Protein AF-A0A957QDC4-F1 (afdb_monomer_lite)

Structure (mmCIF, N/CA/C/O backbone):
data_AF-A0A957QDC4-F1
#
_entry.id   AF-A0A957QDC4-F1
#
loop_
_atom_site.group_PDB
_atom_site.id
_atom_site.type_symbol
_atom_site.label_atom_id
_atom_site.label_alt_id
_atom_site.label_comp_id
_atom_site.label_asym_id
_atom_site.label_entity_id
_atom_site.label_seq_id
_atom_site.pdbx_PDB_ins_code
_atom_site.Cartn_x
_atom_site.Cartn_y
_atom_site.Cartn_z
_atom_site.occupancy
_atom_site.B_iso_or_equiv
_atom_site.auth_seq_id
_atom_site.auth_comp_id
_atom_site.auth_asym_id
_atom_site.auth_atom_id
_atom_site.pdbx_PDB_model_num
ATOM 1 N N . MET A 1 1 ? -8.525 30.576 9.183 1.00 53.44 1 MET A N 1
ATOM 2 C CA . MET A 1 1 ? -8.292 29.257 9.812 1.00 53.44 1 MET A CA 1
ATOM 3 C C . MET A 1 1 ? -6.829 28.924 9.573 1.00 53.44 1 MET A C 1
ATOM 5 O O . MET A 1 1 ? -6.440 28.998 8.416 1.00 53.44 1 MET A O 1
ATOM 9 N N . SER A 1 2 ? -6.011 28.697 10.608 1.00 70.81 2 SER A N 1
ATOM 10 C CA . SER A 1 2 ? -4.573 28.442 10.405 1.00 70.81 2 SER A CA 1
ATOM 11 C C . SER A 1 2 ? -4.355 27.139 9.633 1.00 70.81 2 SER A C 1
ATOM 13 O O . SER A 1 2 ? -5.145 26.203 9.756 1.00 70.81 2 SER A O 1
ATOM 15 N N . GLU A 1 3 ? -3.296 27.086 8.833 1.00 60.34 3 GLU A N 1
ATOM 16 C CA . GLU A 1 3 ? -2.892 25.921 8.040 1.00 60.34 3 GLU A CA 1
ATOM 17 C C . GLU A 1 3 ? -2.787 24.659 8.911 1.00 60.34 3 GLU A C 1
ATOM 19 O O . GLU A 1 3 ? -3.440 23.657 8.639 1.00 60.34 3 GLU A O 1
ATOM 24 N N . SER A 1 4 ? -2.141 24.757 10.076 1.00 60.22 4 SER A N 1
ATOM 25 C CA . SER A 1 4 ? -2.039 23.670 11.063 1.00 60.22 4 SER A CA 1
ATOM 26 C C . SER A 1 4 ? -3.394 23.093 11.492 1.00 60.22 4 SER A C 1
ATOM 28 O O . SER A 1 4 ? -3.513 21.894 11.733 1.00 60.22 4 SER A O 1
ATOM 30 N N . LEU A 1 5 ? -4.440 23.922 11.562 1.00 63.59 5 LEU A N 1
ATOM 31 C CA . LEU A 1 5 ? -5.782 23.464 11.922 1.00 63.59 5 LEU A CA 1
ATOM 32 C C . LEU A 1 5 ? -6.440 22.672 10.781 1.00 63.59 5 LEU A C 1
ATOM 34 O O . LEU A 1 5 ? -7.154 21.707 11.047 1.00 63.59 5 LEU A O 1
ATOM 38 N N . GLN A 1 6 ? -6.183 23.041 9.521 1.00 63.50 6 GLN A N 1
ATOM 39 C CA . GLN A 1 6 ? -6.660 22.296 8.347 1.00 63.50 6 GLN A CA 1
ATOM 40 C C . GLN A 1 6 ? -6.014 20.914 8.277 1.00 63.50 6 GLN A C 1
ATOM 42 O O . GLN A 1 6 ? -6.702 19.911 8.108 1.00 63.50 6 GLN A O 1
ATOM 47 N N . ILE A 1 7 ? -4.704 20.868 8.492 1.00 63.38 7 ILE A N 1
ATOM 48 C CA . ILE A 1 7 ? -3.897 19.649 8.492 1.00 63.38 7 ILE A CA 1
ATOM 49 C C . ILE A 1 7 ? -4.410 18.650 9.528 1.00 63.38 7 ILE A C 1
ATOM 51 O O . ILE A 1 7 ? -4.696 17.492 9.214 1.00 63.38 7 ILE A O 1
ATOM 55 N N . VAL A 1 8 ? -4.571 19.114 10.769 1.00 68.56 8 VAL A N 1
ATOM 56 C CA . VAL A 1 8 ? -5.076 18.290 11.870 1.00 68.56 8 VAL A CA 1
ATOM 57 C C . VAL A 1 8 ? -6.502 17.822 11.579 1.00 68.56 8 VAL A C 1
ATOM 59 O O . VAL A 1 8 ? -6.814 16.653 11.803 1.00 68.56 8 VAL A O 1
ATOM 62 N N . ALA A 1 9 ? -7.360 18.684 11.027 1.00 67.38 9 ALA A N 1
ATOM 63 C CA . ALA A 1 9 ? -8.718 18.302 10.652 1.00 67.38 9 ALA A CA 1
ATOM 64 C C . ALA A 1 9 ? -8.740 17.208 9.569 1.00 67.38 9 ALA A C 1
ATOM 66 O O . ALA A 1 9 ? -9.478 16.232 9.708 1.00 67.38 9 ALA A O 1
ATOM 67 N N . VAL A 1 10 ? -7.910 17.321 8.526 1.00 73.81 10 VAL A N 1
ATOM 68 C CA . VAL A 1 10 ? -7.792 16.307 7.463 1.00 73.81 10 VAL A CA 1
ATOM 69 C C . VAL A 1 10 ? -7.275 14.986 8.024 1.00 73.81 10 VAL A C 1
ATOM 71 O O . VAL A 1 10 ? -7.841 13.937 7.716 1.00 73.81 10 VAL A O 1
ATOM 74 N N . LEU A 1 11 ? -6.258 15.022 8.888 1.00 71.19 11 LEU A N 1
ATOM 75 C CA . LEU A 1 11 ? -5.729 13.822 9.533 1.00 71.19 11 LEU A CA 1
ATOM 76 C C . LEU A 1 11 ? -6.786 13.143 10.414 1.00 71.19 11 LEU A C 1
ATOM 78 O O . LEU A 1 11 ? -6.957 11.929 10.340 1.00 71.19 11 LEU A O 1
ATOM 82 N N . ILE A 1 12 ? -7.541 13.908 11.208 1.00 74.56 12 ILE A N 1
ATOM 83 C CA . ILE A 1 12 ? -8.632 13.363 12.026 1.00 74.56 12 ILE A CA 1
ATOM 84 C C . ILE A 1 12 ? -9.697 12.720 11.137 1.00 74.56 12 ILE A C 1
ATOM 86 O O . ILE A 1 12 ? -10.097 11.589 11.401 1.00 74.56 12 ILE A O 1
ATOM 90 N N . LEU A 1 13 ? -10.139 13.394 10.071 1.00 75.38 13 LEU A N 1
ATOM 91 C CA . LEU A 1 13 ? -11.127 12.842 9.138 1.00 75.38 13 LEU A CA 1
ATOM 92 C C . LEU A 1 13 ? -10.628 11.555 8.474 1.00 75.38 13 LEU A C 1
ATOM 94 O O . LEU A 1 13 ? -11.372 10.579 8.380 1.00 75.38 13 LEU A O 1
ATOM 98 N N . TYR A 1 14 ? -9.362 11.538 8.063 1.00 77.38 14 TYR A N 1
ATOM 99 C CA . TYR A 1 14 ? -8.702 10.369 7.497 1.00 77.38 14 TYR A CA 1
ATOM 100 C C . TYR A 1 14 ? -8.693 9.196 8.485 1.00 77.38 14 TYR A C 1
ATOM 102 O O . TYR A 1 14 ? -9.120 8.091 8.151 1.00 77.38 14 TYR A O 1
ATOM 110 N N . LEU A 1 15 ? -8.275 9.437 9.728 1.00 81.50 15 LEU A N 1
ATOM 111 C CA . LEU A 1 15 ? -8.248 8.416 10.772 1.00 81.50 15 LEU A CA 1
ATOM 112 C C . LEU A 1 15 ? -9.658 7.920 11.108 1.00 81.50 15 LEU A C 1
ATOM 114 O O . LEU A 1 15 ? -9.882 6.715 11.174 1.00 81.50 15 LEU A O 1
ATOM 118 N N . VAL A 1 16 ? -10.637 8.814 11.241 1.00 82.12 16 VAL A N 1
ATOM 119 C CA . VAL A 1 16 ? -12.039 8.434 11.470 1.00 82.12 16 VAL A CA 1
ATOM 120 C C . VAL A 1 16 ? -12.561 7.550 10.336 1.00 82.12 16 VAL A C 1
ATOM 122 O O . VAL A 1 16 ? -13.207 6.537 10.609 1.00 82.12 16 VAL A O 1
ATOM 125 N N . LEU A 1 17 ? -12.240 7.872 9.078 1.00 83.19 17 LEU A N 1
ATOM 126 C CA . LEU A 1 17 ? -12.602 7.048 7.925 1.00 83.19 17 LEU A CA 1
ATOM 127 C C . LEU A 1 17 ? -11.996 5.648 8.041 1.00 83.19 17 LEU A C 1
ATOM 129 O O . LEU A 1 17 ? -12.716 4.659 7.921 1.00 83.19 17 LEU A O 1
ATOM 133 N N . PHE A 1 18 ? -10.704 5.543 8.336 1.00 85.81 18 PHE A N 1
ATOM 134 C CA . PHE A 1 18 ? -10.026 4.255 8.469 1.00 85.81 18 PHE A CA 1
ATOM 135 C C . PHE A 1 18 ? -10.504 3.439 9.676 1.00 85.81 18 PHE A C 1
ATOM 137 O O . PHE A 1 18 ? -10.698 2.227 9.564 1.00 85.81 18 PHE A O 1
ATOM 144 N N . GLY A 1 19 ? -10.789 4.090 10.803 1.00 85.44 19 GLY A N 1
ATOM 145 C CA . GLY A 1 19 ? -11.415 3.457 11.961 1.00 85.44 19 GLY A CA 1
ATOM 146 C C . GLY A 1 19 ? -12.818 2.931 11.644 1.00 85.44 19 GLY A C 1
ATOM 147 O O . GLY A 1 19 ? -13.159 1.804 12.008 1.00 85.44 19 GLY A O 1
ATOM 148 N N . TRP A 1 20 ? -13.619 3.697 10.899 1.00 85.50 20 TRP A N 1
ATOM 149 C CA . TRP A 1 20 ? -14.943 3.271 10.440 1.00 85.50 20 TRP A CA 1
ATOM 150 C C . TRP A 1 20 ? -14.876 2.099 9.453 1.00 85.50 20 TRP A C 1
ATOM 152 O O . TRP A 1 20 ? -15.643 1.138 9.582 1.00 85.50 20 TRP A O 1
ATOM 162 N N . VAL A 1 21 ? -13.940 2.136 8.501 1.00 85.25 21 VAL A N 1
ATOM 163 C CA . VAL A 1 21 ? -13.674 1.023 7.577 1.00 85.25 21 VAL A CA 1
ATOM 164 C C . VAL A 1 21 ? -13.307 -0.229 8.360 1.00 85.25 21 VAL A C 1
ATOM 166 O O . VAL A 1 21 ? -13.912 -1.279 8.132 1.00 85.25 21 VAL A O 1
ATOM 169 N N . GLY A 1 22 ? -12.398 -0.100 9.327 1.00 86.00 22 GLY A N 1
ATOM 170 C CA . GLY A 1 22 ? -11.991 -1.203 10.182 1.00 86.00 22 GLY A CA 1
ATOM 171 C C . GLY A 1 22 ? -13.167 -1.799 10.948 1.00 86.00 22 GLY A C 1
ATOM 172 O O . GLY A 1 22 ? -13.407 -3.004 10.872 1.00 86.00 22 GLY A O 1
ATOM 173 N N . TYR A 1 23 ? -13.996 -0.955 11.569 1.00 86.62 23 TYR A N 1
ATOM 174 C CA . TYR A 1 23 ? -15.226 -1.389 12.235 1.00 86.62 23 TYR A CA 1
ATOM 175 C C . TYR A 1 23 ? -16.147 -2.187 11.307 1.00 86.62 23 TYR A C 1
ATOM 177 O O . TYR A 1 23 ? -16.605 -3.279 11.650 1.00 86.62 23 TYR A O 1
ATOM 185 N N . ARG A 1 24 ? -16.415 -1.673 10.103 1.00 83.81 24 ARG A N 1
ATOM 186 C CA . ARG A 1 24 ? -17.322 -2.320 9.145 1.00 83.81 24 ARG A CA 1
ATOM 187 C C . ARG A 1 24 ? -16.749 -3.612 8.572 1.00 83.81 24 ARG A C 1
ATOM 189 O O . ARG A 1 24 ? -17.511 -4.535 8.279 1.00 83.81 24 ARG A O 1
ATOM 196 N N . ARG A 1 25 ? -15.431 -3.680 8.383 1.00 82.62 25 ARG A N 1
ATOM 197 C CA . ARG A 1 25 ? -14.758 -4.855 7.825 1.00 82.62 25 ARG A CA 1
ATOM 198 C C . ARG A 1 25 ? -14.503 -5.931 8.858 1.00 82.62 25 ARG A C 1
ATOM 200 O O . ARG A 1 25 ? -14.510 -7.083 8.444 1.00 82.62 25 ARG A O 1
ATOM 207 N N . GLY A 1 26 ? -14.353 -5.597 10.134 1.00 87.81 26 GLY A N 1
ATOM 208 C CA . GLY A 1 26 ? -14.134 -6.536 11.233 1.00 87.81 26 GLY A CA 1
ATOM 209 C C . GLY A 1 26 ? -12.678 -6.987 11.392 1.00 87.81 26 GLY A C 1
ATOM 210 O O . GLY A 1 26 ? -11.871 -6.942 10.458 1.00 87.81 26 GLY A O 1
ATOM 211 N N . THR A 1 27 ? -12.351 -7.443 12.601 1.00 89.38 27 THR A N 1
ATOM 212 C CA . THR A 1 27 ? -10.976 -7.623 13.099 1.00 89.38 27 THR A CA 1
ATOM 213 C C . THR A 1 27 ? -10.134 -8.569 12.251 1.00 89.38 27 THR A C 1
ATOM 215 O O . THR A 1 27 ? -8.984 -8.270 11.946 1.00 89.38 27 THR A O 1
ATOM 218 N N . VAL A 1 28 ? -10.693 -9.704 11.823 1.00 89.25 28 VAL A N 1
ATOM 219 C CA . VAL A 1 28 ? -9.924 -10.727 11.092 1.00 89.25 28 VAL A CA 1
ATOM 220 C C . VAL A 1 28 ? -9.537 -10.226 9.705 1.00 89.25 28 VAL A C 1
ATOM 222 O O . VAL A 1 28 ? -8.407 -10.422 9.264 1.00 89.25 28 VAL A O 1
ATOM 225 N N . ARG A 1 29 ? -10.464 -9.560 9.009 1.00 89.19 29 ARG A N 1
ATOM 226 C CA . ARG A 1 29 ? -10.200 -9.045 7.660 1.00 89.19 29 ARG A CA 1
ATOM 227 C C . ARG A 1 29 ? -9.182 -7.911 7.684 1.00 89.19 29 ARG A C 1
ATOM 229 O O . ARG A 1 29 ? -8.321 -7.871 6.807 1.00 89.19 29 ARG A O 1
ATOM 236 N N . GLU A 1 30 ? -9.266 -7.029 8.678 1.00 89.50 30 GLU A N 1
ATOM 237 C CA . GLU A 1 30 ? -8.281 -5.960 8.859 1.00 89.50 30 GLU A CA 1
ATOM 238 C C . GLU A 1 30 ? -6.913 -6.490 9.266 1.00 89.50 30 GLU A C 1
ATOM 240 O O . GLU A 1 30 ? -5.911 -6.030 8.734 1.00 89.50 30 GLU A O 1
ATOM 245 N N . MET A 1 31 ? -6.852 -7.499 10.138 1.00 91.75 31 MET A N 1
ATOM 246 C CA . MET A 1 31 ? -5.585 -8.110 10.540 1.00 91.75 31 MET A CA 1
ATOM 247 C C . MET A 1 31 ? -4.875 -8.774 9.357 1.00 91.75 31 MET A C 1
ATOM 249 O O . MET A 1 31 ? -3.676 -8.587 9.182 1.00 91.75 31 MET A O 1
ATOM 253 N N . VAL A 1 32 ? -5.605 -9.510 8.510 1.00 91.56 32 VAL A N 1
ATOM 254 C CA . VAL A 1 32 ? -5.021 -10.098 7.293 1.00 91.56 32 VAL A CA 1
ATOM 255 C C . VAL A 1 32 ? -4.509 -9.004 6.362 1.00 91.56 32 VAL A C 1
ATOM 257 O O . VAL A 1 32 ? -3.396 -9.106 5.857 1.00 91.56 32 VAL A O 1
ATOM 260 N N . VAL A 1 33 ? -5.292 -7.942 6.163 1.00 90.56 33 VAL A N 1
ATOM 261 C CA . VAL A 1 33 ? -4.861 -6.793 5.362 1.00 90.56 33 VAL A CA 1
ATOM 262 C C . VAL A 1 33 ? -3.623 -6.123 5.951 1.00 90.56 33 VAL A C 1
ATOM 264 O O . VAL A 1 33 ? -2.718 -5.820 5.187 1.00 90.56 33 VAL A O 1
ATOM 267 N N . ALA A 1 34 ? -3.542 -5.956 7.271 1.00 90.19 34 ALA A N 1
ATOM 268 C CA . ALA A 1 34 ? -2.387 -5.375 7.950 1.00 90.19 34 ALA A CA 1
ATOM 269 C C . ALA A 1 34 ? -1.126 -6.223 7.736 1.00 90.19 34 ALA A C 1
ATOM 271 O O . ALA A 1 34 ? -0.072 -5.719 7.357 1.00 90.19 34 ALA A O 1
ATOM 272 N N . ILE A 1 35 ? -1.241 -7.542 7.925 1.00 92.94 35 ILE A N 1
ATOM 273 C CA . ILE A 1 35 ? -0.129 -8.479 7.731 1.00 92.94 35 ILE A CA 1
ATOM 274 C C . ILE A 1 35 ? 0.344 -8.446 6.277 1.00 92.94 35 ILE A C 1
ATOM 276 O O . ILE A 1 35 ? 1.543 -8.343 6.025 1.00 92.94 35 ILE A O 1
ATOM 280 N N . VAL A 1 36 ? -0.582 -8.503 5.317 1.00 92.88 36 VAL A N 1
ATOM 281 C CA . VAL A 1 36 ? -0.231 -8.467 3.893 1.00 92.88 36 VAL A CA 1
ATOM 282 C C . VAL A 1 36 ? 0.290 -7.093 3.482 1.00 92.88 36 VAL A C 1
ATOM 284 O O . VAL A 1 36 ? 1.195 -7.024 2.658 1.00 92.88 36 VAL A O 1
ATOM 287 N N . SER A 1 37 ? -0.209 -6.000 4.059 1.00 88.81 37 SER A N 1
ATOM 288 C CA . SER A 1 37 ? 0.272 -4.664 3.718 1.00 88.81 37 SER A CA 1
ATOM 289 C C . SER A 1 37 ? 1.687 -4.435 4.204 1.00 88.81 37 SER A C 1
ATOM 291 O O . SER A 1 37 ? 2.535 -4.012 3.424 1.00 88.81 37 SER A O 1
ATOM 293 N N . ILE A 1 38 ? 1.942 -4.734 5.476 1.00 89.94 38 ILE A N 1
ATOM 294 C CA . ILE A 1 38 ? 3.247 -4.550 6.105 1.00 89.94 38 ILE A CA 1
ATOM 295 C C . ILE A 1 38 ? 4.233 -5.544 5.488 1.00 89.94 38 ILE A C 1
ATOM 297 O O . ILE A 1 38 ? 5.258 -5.148 4.938 1.00 89.94 38 ILE A O 1
ATOM 301 N N . GLY A 1 39 ? 3.892 -6.835 5.503 1.00 90.19 39 GLY A N 1
ATOM 302 C CA . GLY A 1 39 ? 4.737 -7.890 4.955 1.00 90.19 39 GLY A CA 1
ATOM 303 C C . GLY A 1 39 ? 4.983 -7.717 3.459 1.00 90.19 39 GLY A C 1
ATOM 304 O O . GLY A 1 39 ? 6.125 -7.768 3.019 1.00 90.19 39 GLY A O 1
ATOM 305 N N . GLY A 1 40 ? 3.936 -7.442 2.682 1.00 89.94 40 GLY A N 1
ATOM 306 C CA . GLY A 1 40 ? 4.032 -7.223 1.241 1.00 89.94 40 GLY A CA 1
ATOM 307 C C . GLY A 1 40 ? 4.895 -6.019 0.883 1.00 89.94 40 GLY A C 1
ATOM 308 O O . GLY A 1 40 ? 5.699 -6.122 -0.037 1.00 89.94 40 GLY A O 1
ATOM 309 N N . TYR A 1 41 ? 4.795 -4.917 1.634 1.00 88.81 41 TYR A N 1
ATOM 310 C CA . TYR A 1 41 ? 5.662 -3.755 1.432 1.00 88.81 41 TYR A CA 1
ATOM 311 C C . TYR A 1 41 ? 7.135 -4.128 1.623 1.00 88.81 41 TYR A C 1
ATOM 313 O O . TYR A 1 41 ? 7.948 -3.940 0.721 1.00 88.81 41 TYR A O 1
ATOM 321 N N . PHE A 1 42 ? 7.482 -4.728 2.766 1.00 89.44 42 PHE A N 1
ATOM 322 C CA . PHE A 1 42 ? 8.871 -5.083 3.060 1.00 89.44 42 PHE A CA 1
ATOM 323 C C . PHE A 1 42 ? 9.427 -6.155 2.126 1.00 89.44 42 PHE A C 1
ATOM 325 O O . PHE A 1 42 ? 10.579 -6.060 1.708 1.00 89.44 42 PHE A O 1
ATOM 332 N N . VAL A 1 43 ? 8.621 -7.154 1.764 1.00 90.94 43 VAL A N 1
ATOM 333 C CA . VAL A 1 43 ? 9.011 -8.191 0.801 1.00 90.94 43 VAL A CA 1
ATOM 334 C C . VAL A 1 43 ? 9.273 -7.569 -0.569 1.00 90.94 43 VAL A C 1
ATOM 336 O O . VAL A 1 43 ? 10.317 -7.843 -1.159 1.00 90.94 43 VAL A O 1
ATOM 339 N N . LEU A 1 44 ? 8.388 -6.694 -1.057 1.00 89.56 44 LEU A N 1
ATOM 340 C CA . LEU A 1 44 ? 8.586 -6.013 -2.338 1.00 89.56 44 LEU A CA 1
ATOM 341 C C . LEU A 1 44 ? 9.820 -5.112 -2.323 1.00 89.56 44 LEU A C 1
ATOM 343 O O . LEU A 1 44 ? 10.574 -5.123 -3.287 1.00 89.56 44 LEU A O 1
ATOM 347 N N . GLN A 1 45 ? 10.082 -4.396 -1.229 1.00 87.94 45 GLN A N 1
ATOM 348 C CA . GLN A 1 45 ? 11.288 -3.574 -1.118 1.00 87.94 45 GLN A CA 1
ATOM 349 C C . GLN A 1 45 ? 12.564 -4.424 -1.067 1.00 87.94 45 GLN A C 1
ATOM 351 O O . GLN A 1 45 ? 13.539 -4.133 -1.762 1.00 87.94 45 GLN A O 1
ATOM 356 N N . ARG A 1 46 ? 12.551 -5.521 -0.299 1.00 89.44 46 ARG A N 1
ATOM 357 C CA . ARG A 1 46 ? 13.705 -6.416 -0.136 1.00 89.44 46 ARG A CA 1
ATOM 358 C C . ARG A 1 46 ? 14.057 -7.165 -1.418 1.00 89.44 46 ARG A C 1
ATOM 360 O O . ARG A 1 46 ? 15.235 -7.306 -1.731 1.00 89.44 46 ARG A O 1
ATOM 367 N N . TYR A 1 47 ? 13.050 -7.652 -2.137 1.00 92.06 47 TYR A N 1
ATOM 368 C CA . TYR A 1 47 ? 13.217 -8.439 -3.361 1.00 92.06 47 TYR A CA 1
ATOM 369 C C . TYR A 1 47 ? 12.930 -7.629 -4.629 1.00 92.06 47 TYR A C 1
ATOM 371 O O . TYR A 1 47 ? 12.769 -8.202 -5.706 1.00 92.06 47 TYR A O 1
ATOM 379 N N . GLY A 1 48 ? 12.900 -6.299 -4.523 1.00 88.81 48 GLY A N 1
ATOM 380 C CA . GLY A 1 48 ? 12.480 -5.418 -5.610 1.00 88.81 48 GLY A CA 1
ATOM 381 C C . GLY A 1 48 ? 13.293 -5.598 -6.885 1.00 88.81 48 GLY A C 1
ATOM 382 O O . GLY A 1 48 ? 12.731 -5.608 -7.973 1.00 88.81 48 GLY A O 1
ATOM 383 N N . ASN A 1 49 ? 14.595 -5.861 -6.759 1.00 90.69 49 ASN A N 1
ATOM 384 C CA . ASN A 1 49 ? 15.463 -6.090 -7.916 1.00 90.69 49 ASN A CA 1
ATOM 385 C C . ASN A 1 49 ? 15.071 -7.366 -8.673 1.00 90.69 49 ASN A C 1
ATOM 387 O O . ASN A 1 49 ? 15.054 -7.369 -9.896 1.00 90.69 49 ASN A O 1
ATOM 391 N N . ILE A 1 50 ? 14.681 -8.430 -7.961 1.00 91.00 50 ILE A N 1
ATOM 392 C CA . ILE A 1 50 ? 14.190 -9.665 -8.590 1.00 91.00 50 ILE A CA 1
ATOM 393 C C . ILE A 1 50 ? 12.880 -9.386 -9.330 1.00 91.00 50 ILE A C 1
ATOM 395 O O . ILE A 1 50 ? 12.705 -9.826 -10.463 1.00 91.00 50 ILE A O 1
ATOM 399 N N . VAL A 1 51 ? 11.970 -8.631 -8.708 1.00 89.25 51 VAL A N 1
ATOM 400 C CA . VAL A 1 51 ? 10.680 -8.268 -9.309 1.00 89.25 51 VAL A CA 1
ATOM 401 C C . VAL A 1 51 ? 10.880 -7.448 -10.585 1.00 89.25 51 VAL A C 1
ATOM 403 O O . VAL A 1 51 ? 10.292 -7.788 -11.608 1.00 89.25 51 VAL A O 1
ATOM 406 N N . VAL A 1 52 ? 11.744 -6.429 -10.559 1.00 88.25 52 VAL A N 1
ATOM 407 C CA . VAL A 1 52 ? 12.090 -5.627 -11.746 1.00 88.25 52 VAL A CA 1
ATOM 408 C C . VAL A 1 52 ? 12.657 -6.511 -12.856 1.00 88.25 52 VAL A C 1
ATOM 410 O O . VAL A 1 52 ? 12.178 -6.440 -13.985 1.00 88.25 52 VAL A O 1
ATOM 413 N N . THR A 1 53 ? 13.596 -7.406 -12.537 1.00 89.44 53 THR A N 1
ATOM 414 C CA . THR A 1 53 ? 14.168 -8.340 -13.518 1.00 89.44 53 THR A CA 1
ATOM 415 C C . THR A 1 53 ? 13.104 -9.236 -14.148 1.00 89.44 53 THR A C 1
ATOM 417 O O . THR A 1 53 ? 13.113 -9.427 -15.361 1.00 89.44 53 THR A O 1
ATOM 420 N N . ILE A 1 54 ? 12.160 -9.764 -13.360 1.00 89.12 54 ILE A N 1
ATOM 421 C CA . ILE A 1 54 ? 11.054 -10.584 -13.880 1.00 89.12 54 ILE A CA 1
ATOM 422 C C . ILE A 1 54 ? 10.178 -9.769 -14.840 1.00 89.12 54 ILE A C 1
ATOM 424 O O . ILE A 1 54 ? 9.818 -10.267 -15.907 1.00 89.12 54 ILE A O 1
ATOM 428 N N . PHE A 1 55 ? 9.854 -8.521 -14.492 1.00 84.56 55 PHE A N 1
ATOM 429 C CA . PHE A 1 55 ? 9.070 -7.638 -15.356 1.00 84.56 55 PHE A CA 1
ATOM 430 C C . PHE A 1 55 ? 9.807 -7.318 -16.660 1.00 84.56 55 PHE A C 1
ATOM 432 O O . PHE A 1 55 ? 9.238 -7.513 -17.735 1.00 84.56 55 PHE A O 1
ATOM 439 N N . ASN A 1 56 ? 11.075 -6.905 -16.585 1.00 85.19 56 ASN A N 1
ATOM 440 C CA . ASN A 1 56 ? 11.894 -6.615 -17.764 1.00 85.19 56 ASN A CA 1
ATOM 441 C C . ASN A 1 56 ? 12.038 -7.854 -18.653 1.00 85.19 56 ASN A C 1
ATOM 443 O O . ASN A 1 56 ? 11.831 -7.764 -19.861 1.00 85.19 56 ASN A O 1
ATOM 447 N N . LEU A 1 57 ? 12.276 -9.033 -18.073 1.00 87.69 57 LEU A N 1
ATOM 448 C CA . LEU A 1 57 ? 12.326 -10.286 -18.826 1.00 87.69 57 LEU A CA 1
ATOM 449 C C . LEU A 1 57 ? 10.988 -10.601 -19.509 1.00 87.69 57 LEU A C 1
ATOM 451 O O . LEU A 1 57 ? 10.977 -11.018 -20.665 1.00 87.69 57 LEU A O 1
ATOM 455 N N . GLY A 1 58 ? 9.863 -10.362 -18.832 1.00 82.25 58 GLY A N 1
ATOM 456 C CA . GLY A 1 58 ? 8.528 -10.514 -19.411 1.00 82.25 58 GLY A CA 1
ATOM 457 C C . GLY A 1 58 ? 8.297 -9.602 -20.620 1.00 82.25 58 GLY A C 1
ATOM 458 O O . GLY A 1 58 ? 7.787 -10.058 -21.644 1.00 82.25 58 GLY A O 1
ATOM 459 N N . PHE A 1 59 ? 8.726 -8.338 -20.547 1.00 78.62 59 PHE A N 1
ATOM 460 C CA . PHE A 1 59 ? 8.657 -7.412 -21.683 1.00 78.62 59 PHE A CA 1
ATOM 461 C C . PHE A 1 59 ? 9.549 -7.852 -22.847 1.00 78.62 59 PHE A C 1
ATOM 463 O O . PHE A 1 59 ? 9.096 -7.848 -23.994 1.00 78.62 59 PHE A O 1
ATOM 470 N N . LYS A 1 60 ? 10.774 -8.306 -22.566 1.00 81.62 60 LYS A N 1
ATOM 471 C CA . LYS A 1 60 ? 11.686 -8.839 -23.590 1.00 81.62 60 LYS A CA 1
ATOM 472 C C . LYS A 1 60 ? 11.135 -10.105 -24.241 1.00 81.62 60 LYS A C 1
ATOM 474 O O . LYS A 1 60 ? 11.195 -10.249 -25.459 1.00 81.62 60 LYS A O 1
ATOM 479 N N . PHE A 1 61 ? 10.519 -10.989 -23.459 1.00 81.69 61 PHE A N 1
ATOM 480 C CA . PHE A 1 61 ? 9.846 -12.176 -23.981 1.00 81.69 61 PHE A CA 1
ATOM 481 C C . PHE A 1 61 ? 8.644 -11.815 -24.861 1.00 81.69 61 PHE A C 1
ATOM 483 O O . PHE A 1 61 ? 8.435 -12.424 -25.907 1.00 81.69 61 PHE A O 1
ATOM 490 N N . LEU A 1 62 ? 7.866 -10.796 -24.487 1.00 78.31 62 LEU A N 1
ATOM 491 C CA . LEU A 1 62 ? 6.761 -10.315 -25.315 1.00 78.31 62 LEU A CA 1
ATOM 492 C C . LEU A 1 62 ? 7.260 -9.717 -26.640 1.00 78.31 62 LEU A C 1
ATOM 494 O O . LEU A 1 62 ? 6.642 -9.950 -27.679 1.00 78.31 62 LEU A O 1
ATOM 498 N N . ALA A 1 63 ? 8.371 -8.976 -26.618 1.00 78.81 63 ALA A N 1
ATOM 499 C CA . ALA A 1 63 ? 9.017 -8.460 -27.825 1.00 78.81 63 ALA A CA 1
ATOM 500 C C . ALA A 1 63 ? 9.505 -9.601 -28.734 1.00 78.81 63 ALA A C 1
ATOM 502 O O . ALA A 1 63 ? 9.202 -9.605 -29.925 1.00 78.81 63 ALA A O 1
ATOM 503 N N . PHE A 1 64 ? 10.151 -10.617 -28.159 1.00 80.69 64 PHE A N 1
ATOM 504 C CA . PHE A 1 64 ? 10.547 -11.845 -28.854 1.00 80.69 64 PHE A CA 1
ATOM 505 C C . PHE A 1 64 ? 9.359 -12.573 -29.496 1.00 80.69 64 PHE A C 1
ATOM 507 O O . PHE A 1 64 ? 9.397 -12.921 -30.676 1.00 80.69 64 PHE A O 1
ATOM 514 N N . ALA A 1 65 ? 8.279 -12.766 -28.736 1.00 81.19 65 ALA A N 1
ATOM 515 C CA . ALA A 1 65 ? 7.073 -13.435 -29.208 1.00 81.19 65 ALA A CA 1
ATOM 516 C C . ALA A 1 65 ? 6.424 -12.689 -30.381 1.00 81.19 65 ALA A C 1
ATOM 518 O O . ALA A 1 65 ? 6.036 -13.308 -31.369 1.00 81.19 65 ALA A O 1
ATOM 519 N N . ARG A 1 66 ? 6.348 -11.354 -30.297 1.00 79.38 66 ARG A N 1
ATOM 520 C CA . ARG A 1 66 ? 5.835 -10.499 -31.379 1.00 79.38 66 ARG A CA 1
ATOM 521 C C . ARG A 1 66 ? 6.763 -10.453 -32.592 1.00 79.38 66 ARG A C 1
ATOM 523 O O . ARG A 1 66 ? 6.276 -10.294 -33.704 1.00 79.38 66 ARG A O 1
ATOM 530 N N . GLY A 1 67 ? 8.069 -10.609 -32.388 1.00 76.44 67 GLY A N 1
ATOM 531 C CA . GLY A 1 67 ? 9.086 -10.617 -33.440 1.00 76.44 67 GLY A CA 1
ATOM 532 C C . GLY A 1 67 ? 9.185 -11.916 -34.247 1.00 76.44 67 GLY A C 1
ATOM 533 O O . GLY A 1 67 ? 10.099 -12.034 -35.060 1.00 76.44 67 GLY A O 1
ATOM 534 N N . GLY A 1 68 ? 8.288 -12.887 -34.029 1.00 79.06 68 GLY A N 1
ATOM 535 C CA . GLY A 1 68 ? 8.295 -14.183 -34.726 1.00 79.06 68 GLY A CA 1
ATOM 536 C C . GLY A 1 68 ? 9.159 -15.257 -34.057 1.00 79.06 68 GLY A C 1
ATOM 537 O O . GLY A 1 68 ? 9.359 -16.333 -34.616 1.00 79.06 68 GLY A O 1
ATOM 538 N N . GLY A 1 69 ? 9.650 -15.007 -32.838 1.00 80.62 69 GLY A N 1
ATOM 539 C CA . GLY A 1 69 ? 10.508 -15.947 -32.113 1.00 80.62 69 GLY A CA 1
ATOM 540 C C . GLY A 1 69 ? 9.812 -17.236 -31.663 1.00 80.62 69 GLY A C 1
ATOM 541 O O . GLY A 1 69 ? 10.471 -18.251 -31.460 1.00 80.62 69 GLY A O 1
ATOM 542 N N . LEU A 1 70 ? 8.479 -17.221 -31.535 1.00 82.00 70 LEU A N 1
ATOM 543 C CA . LEU A 1 70 ? 7.690 -18.407 -31.172 1.00 82.00 70 LEU A CA 1
ATOM 544 C C . LEU A 1 70 ? 7.253 -19.249 -32.376 1.00 82.00 70 LEU A C 1
ATOM 546 O O . LEU A 1 70 ? 6.945 -20.425 -32.196 1.00 82.00 70 LEU A O 1
ATOM 550 N N . SER A 1 71 ? 7.200 -18.668 -33.577 1.00 80.12 71 SER A N 1
ATOM 551 C CA . SER A 1 71 ? 6.819 -19.387 -34.797 1.00 80.12 71 SER A CA 1
ATOM 552 C C . SER A 1 71 ? 8.017 -19.985 -35.537 1.00 80.12 71 SER A C 1
ATOM 554 O O . SER A 1 71 ? 7.834 -20.858 -36.377 1.00 80.12 71 SER A O 1
ATOM 556 N N . GLY A 1 72 ? 9.242 -19.562 -35.199 1.00 69.88 72 GLY A N 1
ATOM 557 C CA . GLY A 1 72 ? 10.467 -19.996 -35.878 1.00 69.88 72 GLY A CA 1
ATOM 558 C C . GLY A 1 72 ? 10.699 -19.303 -37.224 1.00 69.88 72 GLY A C 1
ATOM 559 O O . GLY A 1 72 ? 11.687 -19.597 -37.890 1.00 69.88 72 GLY A O 1
ATOM 560 N N . ASP A 1 73 ? 9.828 -18.361 -37.599 1.00 75.25 73 ASP A N 1
ATOM 561 C CA . ASP A 1 73 ? 9.882 -17.650 -38.883 1.00 75.25 73 ASP A CA 1
ATOM 562 C C . ASP A 1 73 ? 11.017 -16.621 -38.947 1.00 75.25 73 ASP A C 1
ATOM 564 O O . ASP A 1 73 ? 11.427 -16.211 -40.031 1.00 75.25 73 ASP A O 1
ATOM 568 N N . ASN A 1 74 ? 11.521 -16.186 -37.788 1.00 75.31 74 ASN A N 1
ATOM 569 C CA . ASN A 1 74 ? 12.564 -15.177 -37.692 1.00 75.31 74 ASN A CA 1
ATOM 570 C C . ASN A 1 74 ? 13.743 -15.672 -36.832 1.00 75.31 74 ASN A C 1
ATOM 572 O O . ASN A 1 74 ? 13.666 -15.608 -35.600 1.00 75.31 74 ASN A O 1
ATOM 576 N N . PRO A 1 75 ? 14.843 -16.146 -37.447 1.00 73.12 75 PRO A N 1
ATOM 577 C CA . PRO A 1 75 ? 16.022 -16.615 -36.716 1.00 73.12 75 PRO A CA 1
ATOM 578 C C . PRO A 1 75 ? 16.717 -15.493 -35.927 1.00 73.12 75 PRO A C 1
ATOM 580 O O . PRO A 1 75 ? 17.359 -15.768 -34.912 1.00 73.12 75 PRO A O 1
ATOM 583 N N . ASP A 1 76 ? 16.515 -14.232 -36.318 1.00 81.94 76 ASP A N 1
ATOM 584 C CA . ASP A 1 76 ? 17.072 -13.061 -35.636 1.00 81.94 76 ASP A CA 1
ATOM 585 C C . ASP A 1 76 ? 16.216 -12.609 -34.442 1.00 81.94 76 ASP A C 1
ATOM 5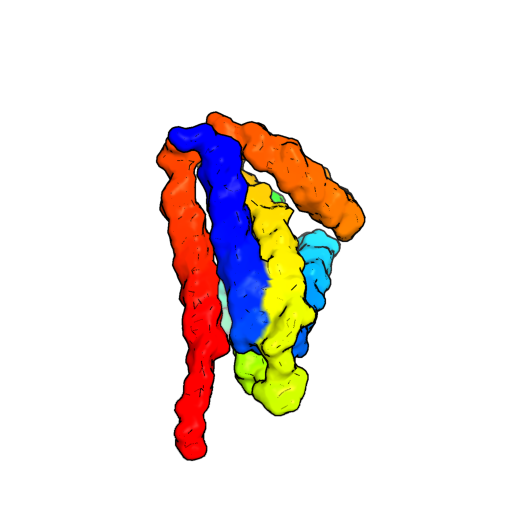87 O O . ASP A 1 76 ? 16.611 -11.713 -33.696 1.00 81.94 76 ASP A O 1
ATOM 591 N N . ALA A 1 77 ? 15.063 -13.241 -34.184 1.00 75.25 77 ALA A N 1
ATOM 592 C CA . ALA A 1 77 ? 14.193 -12.871 -33.067 1.00 75.25 77 ALA A CA 1
ATOM 593 C C . ALA A 1 77 ? 14.900 -12.969 -31.704 1.00 75.25 77 ALA A C 1
ATOM 595 O O . ALA A 1 77 ? 14.596 -12.198 -30.797 1.00 75.25 77 ALA A O 1
ATOM 596 N N . ILE A 1 78 ? 15.880 -13.867 -31.552 1.00 78.50 78 ILE A N 1
ATOM 597 C CA . ILE A 1 78 ? 16.697 -13.970 -30.331 1.00 78.50 78 ILE A CA 1
ATOM 598 C C . ILE A 1 78 ? 17.522 -12.694 -30.097 1.00 78.50 78 ILE A C 1
ATOM 600 O O . ILE A 1 78 ? 17.696 -12.285 -28.947 1.00 78.50 78 ILE A O 1
ATOM 604 N N . LEU A 1 79 ? 17.984 -12.026 -31.159 1.00 81.12 79 LEU A N 1
ATOM 605 C CA . LEU A 1 79 ? 18.709 -10.756 -31.045 1.00 81.12 79 LEU A CA 1
ATOM 606 C C . LEU A 1 79 ? 17.809 -9.655 -30.469 1.00 81.12 79 LEU A C 1
ATOM 608 O O . LEU A 1 79 ? 18.285 -8.833 -29.693 1.00 81.12 79 LEU A O 1
ATOM 612 N N . LEU A 1 80 ? 16.492 -9.720 -30.707 1.00 75.44 80 LEU A N 1
ATOM 613 C CA . LEU A 1 80 ? 15.520 -8.796 -30.110 1.00 75.44 80 LEU A CA 1
ATOM 614 C C . LEU A 1 80 ? 15.438 -8.914 -28.581 1.00 75.44 80 LEU A C 1
ATOM 616 O O . LEU A 1 80 ? 15.078 -7.943 -27.931 1.00 75.44 80 LEU A O 1
ATOM 620 N N . ILE A 1 81 ? 15.776 -10.064 -27.982 1.00 76.88 81 ILE A N 1
ATOM 621 C CA . ILE A 1 81 ? 15.861 -10.192 -26.513 1.00 76.88 81 ILE A CA 1
ATOM 622 C C . ILE A 1 81 ? 17.098 -9.462 -25.995 1.00 76.88 81 ILE A C 1
ATOM 624 O O . ILE A 1 81 ? 17.043 -8.808 -24.954 1.00 76.88 81 ILE A O 1
ATOM 628 N N . ARG A 1 82 ? 18.222 -9.609 -26.703 1.00 75.88 82 ARG A N 1
ATOM 629 C CA . ARG A 1 82 ? 19.504 -9.018 -26.311 1.00 75.88 82 ARG A CA 1
ATOM 630 C C . ARG A 1 82 ? 19.483 -7.500 -26.453 1.00 75.88 82 ARG A C 1
ATOM 632 O O . ARG A 1 82 ? 19.970 -6.808 -25.567 1.00 75.88 82 ARG A O 1
ATOM 639 N N . ASP A 1 83 ? 18.912 -7.019 -27.549 1.00 79.25 83 ASP A N 1
ATOM 640 C CA . ASP A 1 83 ? 18.936 -5.608 -27.922 1.00 79.25 83 ASP A CA 1
ATOM 641 C C . ASP A 1 83 ? 17.731 -4.836 -27.342 1.00 79.25 83 ASP A C 1
ATOM 643 O O . ASP A 1 83 ? 17.691 -3.610 -27.407 1.00 79.25 83 ASP A O 1
ATOM 647 N N . ALA A 1 84 ? 16.754 -5.526 -26.736 1.00 73.88 84 ALA A N 1
ATOM 648 C CA . ALA A 1 84 ? 15.657 -4.878 -26.028 1.00 73.88 84 ALA A CA 1
ATOM 649 C C . ALA A 1 84 ? 16.142 -4.222 -24.730 1.00 73.88 84 ALA A C 1
ATOM 651 O O . ALA A 1 84 ? 16.628 -4.886 -23.803 1.00 73.88 84 ALA A O 1
ATOM 652 N N . GLU A 1 85 ? 15.937 -2.911 -24.658 1.00 77.50 85 GLU A N 1
ATOM 653 C CA . GLU A 1 85 ? 16.155 -2.117 -23.457 1.00 77.50 85 GLU A CA 1
ATOM 654 C C . GLU A 1 85 ? 15.208 -2.534 -22.325 1.00 77.50 85 GLU A C 1
ATOM 656 O O . GLU A 1 85 ? 14.108 -3.063 -22.529 1.00 77.50 85 GLU A O 1
ATOM 661 N N . ASP A 1 86 ? 15.660 -2.300 -21.099 1.00 77.62 86 ASP A N 1
ATOM 662 C CA . ASP A 1 86 ? 14.866 -2.535 -19.906 1.00 77.62 86 ASP A CA 1
ATOM 663 C C . ASP A 1 86 ? 13.759 -1.479 -19.809 1.00 77.62 86 ASP A C 1
ATOM 665 O O . ASP A 1 86 ? 14.019 -0.291 -19.636 1.00 77.62 86 ASP A O 1
ATOM 669 N N . VAL A 1 87 ? 12.505 -1.928 -19.903 1.00 76.94 87 VAL A N 1
ATOM 670 C CA . VAL A 1 87 ? 11.321 -1.054 -19.820 1.00 76.94 87 VAL A CA 1
ATOM 671 C C . VAL A 1 87 ? 11.217 -0.397 -18.443 1.00 76.94 87 VAL A C 1
ATOM 673 O O . VAL A 1 87 ? 10.805 0.755 -18.321 1.00 76.94 87 VAL A O 1
ATOM 676 N N . ILE A 1 88 ? 11.585 -1.132 -17.395 1.00 77.06 88 ILE A N 1
ATOM 677 C CA . ILE A 1 88 ? 11.622 -0.641 -16.024 1.00 77.06 88 ILE A CA 1
ATOM 678 C C . ILE A 1 88 ? 13.067 -0.294 -15.686 1.00 77.06 88 ILE A C 1
ATOM 680 O O . ILE A 1 88 ? 13.879 -1.174 -15.392 1.00 77.06 88 ILE A O 1
ATOM 684 N N . THR A 1 89 ? 13.365 1.001 -15.733 1.00 78.69 89 THR A N 1
ATOM 685 C CA . THR A 1 89 ? 14.657 1.574 -15.340 1.00 78.69 89 THR A CA 1
ATOM 686 C C . THR A 1 89 ? 14.740 1.764 -13.823 1.00 78.69 89 THR A C 1
ATOM 688 O O . THR A 1 89 ? 13.735 1.655 -13.114 1.00 78.69 89 THR A O 1
ATOM 691 N N . GLU A 1 90 ? 15.926 2.098 -13.302 1.00 74.69 90 GLU A N 1
ATOM 692 C CA . GLU A 1 90 ? 16.117 2.383 -11.870 1.00 74.69 90 GLU A CA 1
ATOM 693 C C . GLU A 1 90 ? 15.176 3.485 -11.359 1.00 74.69 90 GLU A C 1
ATOM 695 O O . GLU A 1 90 ? 14.595 3.345 -10.287 1.00 74.69 90 GLU A O 1
ATOM 700 N N . ALA A 1 91 ? 14.927 4.521 -12.166 1.00 70.56 91 ALA A N 1
ATOM 701 C CA . ALA A 1 91 ? 13.988 5.593 -11.829 1.00 70.56 91 ALA A CA 1
ATOM 702 C C . ALA A 1 91 ? 12.522 5.112 -11.750 1.00 70.56 91 ALA A C 1
ATOM 704 O O . ALA A 1 91 ? 11.721 5.651 -10.988 1.00 70.56 91 ALA A O 1
ATOM 705 N N . GLY A 1 92 ? 12.157 4.087 -12.527 1.00 70.06 92 GLY A N 1
ATOM 706 C CA . GLY A 1 92 ? 10.816 3.496 -12.537 1.00 70.06 92 GLY A CA 1
ATOM 707 C C . GLY A 1 92 ? 10.601 2.398 -11.491 1.00 70.06 92 GLY A C 1
ATOM 708 O O . GLY A 1 92 ? 9.452 2.023 -11.237 1.00 70.06 92 GLY A O 1
ATOM 709 N N . ARG A 1 93 ? 11.677 1.890 -10.874 1.00 81.31 93 ARG A N 1
ATOM 710 C CA . ARG A 1 93 ? 11.650 0.771 -9.919 1.00 81.31 93 ARG A CA 1
ATOM 711 C C . ARG A 1 93 ? 10.663 1.014 -8.789 1.00 81.31 93 ARG A C 1
ATOM 713 O O . ARG A 1 93 ? 9.770 0.198 -8.576 1.00 81.31 93 ARG A O 1
ATOM 720 N N . ASP A 1 94 ? 10.813 2.122 -8.073 1.00 78.00 94 ASP A N 1
ATOM 721 C CA . ASP A 1 94 ? 10.014 2.363 -6.874 1.00 78.00 94 ASP A CA 1
ATOM 722 C C . ASP A 1 94 ? 8.539 2.518 -7.240 1.00 78.00 94 ASP A C 1
ATOM 724 O O . ASP A 1 94 ? 7.674 1.930 -6.590 1.00 78.00 94 ASP A O 1
ATOM 728 N N . THR A 1 95 ? 8.253 3.206 -8.350 1.00 77.88 95 THR A N 1
ATOM 729 C CA . THR A 1 95 ? 6.895 3.345 -8.891 1.00 77.88 95 THR A CA 1
ATOM 730 C C . THR A 1 95 ? 6.275 1.980 -9.188 1.00 77.88 95 THR A C 1
ATOM 732 O O . THR A 1 95 ? 5.147 1.720 -8.770 1.00 77.88 95 THR A O 1
ATOM 735 N N . LEU A 1 96 ? 7.009 1.072 -9.843 1.00 79.62 96 LEU A N 1
ATOM 736 C CA . LEU A 1 96 ? 6.535 -0.290 -10.095 1.00 79.62 96 LEU A CA 1
ATOM 737 C C . LEU A 1 96 ? 6.240 -1.033 -8.786 1.00 79.62 96 LEU A C 1
ATOM 739 O O . LEU A 1 96 ? 5.160 -1.606 -8.639 1.00 79.62 96 LEU A O 1
ATOM 743 N N . LEU A 1 97 ? 7.178 -1.032 -7.836 1.00 83.94 97 LEU A N 1
ATOM 744 C CA . LEU A 1 97 ? 7.021 -1.750 -6.567 1.00 83.94 97 LEU A CA 1
ATOM 745 C C . LEU A 1 97 ? 5.839 -1.213 -5.760 1.00 83.94 97 LEU A C 1
ATOM 747 O O . LEU A 1 97 ? 5.079 -1.992 -5.185 1.00 83.94 97 LEU A O 1
ATOM 751 N N . PHE A 1 98 ? 5.639 0.101 -5.770 1.00 80.19 98 PHE A N 1
ATOM 752 C CA . PHE A 1 98 ? 4.488 0.732 -5.148 1.00 80.19 98 PHE A CA 1
ATOM 753 C C . PHE A 1 98 ? 3.175 0.346 -5.833 1.00 80.19 98 PHE A C 1
ATOM 755 O O . PHE A 1 98 ? 2.229 -0.038 -5.149 1.00 80.19 98 PHE A O 1
ATOM 762 N N . LEU A 1 99 ? 3.107 0.363 -7.168 1.00 79.88 99 LEU A N 1
ATOM 763 C CA . LEU A 1 99 ? 1.914 -0.072 -7.903 1.00 79.88 99 LEU A CA 1
ATOM 764 C C . LEU A 1 99 ? 1.579 -1.543 -7.633 1.00 79.88 99 LEU A C 1
ATOM 766 O O . LEU A 1 99 ? 0.412 -1.886 -7.436 1.00 79.88 99 LEU A O 1
ATOM 770 N N . LEU A 1 100 ? 2.593 -2.408 -7.568 1.00 84.31 100 LEU A N 1
ATOM 771 C CA . LEU A 1 100 ? 2.423 -3.813 -7.199 1.00 84.31 100 LEU A CA 1
ATOM 772 C C . LEU A 1 100 ? 1.926 -3.966 -5.764 1.00 84.31 100 LEU A C 1
ATOM 774 O O . LEU A 1 100 ? 1.041 -4.782 -5.509 1.00 84.31 100 LEU A O 1
ATOM 778 N N . TRP A 1 101 ? 2.444 -3.160 -4.839 1.00 88.75 101 TRP A N 1
ATOM 779 C CA . TRP A 1 101 ? 1.981 -3.146 -3.458 1.00 88.75 101 TRP A CA 1
ATOM 780 C C . TRP A 1 101 ? 0.522 -2.684 -3.350 1.00 88.75 101 TRP A C 1
ATOM 782 O O . TRP A 1 101 ? -0.287 -3.364 -2.720 1.00 88.75 101 TRP A O 1
ATOM 792 N N . VAL A 1 102 ? 0.138 -1.598 -4.025 1.00 83.38 102 VAL A N 1
ATOM 793 C CA . VAL A 1 102 ? -1.259 -1.135 -4.084 1.00 83.38 102 VAL A CA 1
ATOM 794 C C . VAL A 1 102 ? -2.163 -2.205 -4.703 1.00 83.38 102 VAL A C 1
ATOM 796 O O . VAL A 1 102 ? -3.230 -2.501 -4.162 1.00 83.38 102 VAL A O 1
ATOM 799 N N . GLY A 1 103 ? -1.728 -2.843 -5.792 1.00 81.56 103 GLY A N 1
ATOM 800 C CA . GLY A 1 103 ? -2.442 -3.960 -6.410 1.00 81.56 103 GLY A CA 1
ATOM 801 C C . GLY A 1 103 ? -2.636 -5.136 -5.447 1.00 81.56 103 GLY A C 1
ATOM 802 O O . GLY A 1 103 ? -3.743 -5.668 -5.331 1.00 81.56 103 GLY A O 1
ATOM 803 N N . LEU A 1 104 ? -1.592 -5.492 -4.693 1.00 89.38 104 LEU A N 1
ATOM 804 C CA . LEU A 1 104 ? -1.637 -6.519 -3.652 1.00 89.38 104 LEU A CA 1
ATOM 805 C C . LEU A 1 104 ? -2.630 -6.157 -2.539 1.00 89.38 104 LEU A C 1
ATOM 807 O O . LEU A 1 104 ? -3.397 -7.023 -2.106 1.00 89.38 104 LEU A O 1
ATOM 811 N N . LEU A 1 105 ? -2.672 -4.895 -2.098 1.00 87.50 105 LEU A N 1
ATOM 812 C CA . LEU A 1 105 ? -3.658 -4.430 -1.120 1.00 87.50 105 LEU A CA 1
ATOM 813 C C . LEU A 1 105 ? -5.078 -4.589 -1.646 1.00 87.50 105 LEU A C 1
ATOM 815 O O . LEU A 1 105 ? -5.902 -5.217 -0.983 1.00 87.50 105 LEU A O 1
ATOM 819 N N . LEU A 1 106 ? -5.366 -4.072 -2.841 1.00 84.38 106 LEU A N 1
ATOM 820 C CA . LEU A 1 106 ? -6.700 -4.151 -3.441 1.00 84.38 106 LEU A CA 1
ATOM 821 C C . LEU A 1 106 ? -7.158 -5.603 -3.594 1.00 84.38 106 LEU A C 1
ATOM 823 O O . LEU A 1 106 ? -8.287 -5.947 -3.227 1.00 84.38 106 LEU A O 1
ATOM 827 N N . LEU A 1 107 ? -6.260 -6.474 -4.059 1.00 86.06 107 LEU A N 1
ATOM 828 C CA . LEU A 1 107 ? -6.519 -7.902 -4.174 1.00 86.06 107 LEU A CA 1
ATOM 829 C C . LEU A 1 107 ? -6.821 -8.521 -2.803 1.00 86.06 107 LEU A C 1
ATOM 831 O O . LEU A 1 107 ? -7.795 -9.260 -2.656 1.00 86.06 107 LEU A O 1
ATOM 835 N N . THR A 1 108 ? -6.044 -8.179 -1.778 1.00 89.06 108 THR A N 1
ATOM 836 C CA . THR A 1 108 ? -6.244 -8.682 -0.412 1.00 89.06 108 THR A CA 1
ATOM 837 C C . THR A 1 108 ? -7.568 -8.204 0.173 1.00 89.06 108 THR A C 1
ATOM 839 O O . THR A 1 108 ? -8.318 -9.001 0.743 1.00 89.06 108 THR A O 1
ATOM 842 N N . TYR A 1 109 ? -7.915 -6.929 -0.009 1.00 83.88 109 TYR A N 1
ATOM 843 C CA . TYR A 1 109 ? -9.206 -6.369 0.394 1.00 83.88 109 TYR A CA 1
ATOM 844 C C . TYR A 1 109 ? -10.372 -7.125 -0.255 1.00 83.88 109 TYR A C 1
ATOM 846 O O . TYR A 1 109 ? -11.332 -7.492 0.429 1.00 83.88 109 TYR A O 1
ATOM 854 N N . PHE A 1 110 ? -10.264 -7.423 -1.550 1.00 84.00 110 PHE A N 1
ATOM 855 C CA . PHE A 1 110 ? -11.280 -8.156 -2.298 1.00 84.00 110 PHE A CA 1
ATOM 856 C C . PHE A 1 110 ? -11.399 -9.625 -1.865 1.00 84.00 110 PHE A C 1
ATOM 858 O O . PHE A 1 110 ? -12.499 -10.105 -1.576 1.00 84.00 110 PHE A O 1
ATOM 865 N N . ILE A 1 111 ? -10.273 -10.341 -1.776 1.00 86.88 111 ILE A N 1
ATOM 866 C CA . ILE A 1 111 ? -10.236 -11.760 -1.399 1.00 86.88 111 ILE A CA 1
ATOM 867 C C . ILE A 1 111 ? -10.757 -11.942 0.026 1.00 86.88 111 ILE A C 1
ATOM 869 O O . ILE A 1 111 ? -11.629 -12.778 0.260 1.00 86.88 111 ILE A O 1
ATOM 873 N N . THR A 1 112 ? -10.288 -11.136 0.982 1.00 86.19 112 THR A N 1
ATOM 874 C CA . THR A 1 112 ? -10.730 -11.233 2.386 1.00 86.19 112 THR A CA 1
ATOM 875 C C . THR A 1 112 ? -12.221 -10.942 2.547 1.00 86.19 112 THR A C 1
ATOM 877 O O . THR A 1 112 ? -12.877 -11.578 3.375 1.00 86.19 112 THR A O 1
ATOM 880 N N . GLY A 1 113 ? -12.783 -10.050 1.724 1.00 81.25 113 GLY A N 1
ATOM 881 C CA . GLY A 1 113 ? -14.223 -9.795 1.673 1.00 81.25 113 GLY A CA 1
ATOM 882 C C . GLY A 1 113 ? -15.044 -11.025 1.271 1.00 81.25 113 GLY A C 1
ATOM 883 O O . GLY A 1 113 ? -16.116 -11.250 1.835 1.00 81.25 113 GLY A O 1
ATOM 884 N N . LYS A 1 114 ? -14.526 -11.849 0.351 1.00 81.88 114 LYS A N 1
ATOM 885 C CA . LYS A 1 114 ? -15.192 -13.072 -0.132 1.00 81.88 114 LYS A CA 1
ATOM 886 C C . LYS A 1 114 ? -14.943 -14.297 0.748 1.00 81.88 114 LYS A C 1
ATOM 888 O O . LYS A 1 114 ? -15.862 -15.075 0.991 1.00 81.88 114 LYS A O 1
ATOM 893 N N . VAL A 1 115 ? -13.706 -14.485 1.201 1.00 82.94 115 VAL A N 1
ATOM 894 C CA . VAL A 1 115 ? -13.257 -15.720 1.864 1.00 82.94 115 VAL A CA 1
ATOM 895 C C . VAL A 1 115 ? -13.603 -15.726 3.353 1.00 82.94 115 VAL A C 1
ATOM 897 O O . VAL A 1 115 ? -14.064 -16.737 3.885 1.00 82.94 115 VAL A O 1
ATOM 900 N N . VAL A 1 116 ? -13.428 -14.599 4.047 1.00 80.69 116 VAL A N 1
ATOM 901 C CA . VAL A 1 116 ? -13.667 -14.525 5.494 1.00 80.69 116 VAL A CA 1
ATOM 902 C C . VAL A 1 116 ? -15.145 -14.235 5.736 1.00 80.69 116 VAL A C 1
ATOM 904 O O . VAL A 1 116 ? -15.594 -13.100 5.587 1.00 80.69 116 VAL A O 1
ATOM 907 N N . LYS A 1 117 ? -15.926 -15.256 6.102 1.00 73.50 117 LYS A N 1
ATOM 908 C CA . LYS A 1 117 ? -17.366 -15.120 6.391 1.00 73.50 117 LYS A CA 1
ATOM 909 C C . LYS A 1 117 ? -17.629 -14.452 7.751 1.00 73.50 117 LYS A C 1
ATOM 911 O O . LYS A 1 117 ? -16.873 -14.632 8.703 1.00 73.50 117 LYS A O 1
ATOM 916 N N . GLY A 1 118 ? -18.753 -13.733 7.847 1.00 62.00 118 GLY A N 1
ATOM 917 C CA . GLY A 1 118 ? -19.115 -12.879 8.990 1.00 62.00 118 GLY A CA 1
ATOM 918 C C . GLY A 1 118 ? -19.174 -13.565 10.362 1.00 62.00 118 GLY A C 1
ATOM 919 O O . GLY A 1 118 ? -18.922 -12.913 11.364 1.00 62.00 118 GLY A O 1
ATOM 920 N N . ALA A 1 119 ? -19.413 -14.879 10.433 1.00 57.84 119 ALA A N 1
ATOM 921 C CA . ALA A 1 119 ? -19.508 -15.601 11.709 1.00 57.84 119 ALA A CA 1
ATOM 922 C C . ALA A 1 119 ? -18.196 -15.622 12.524 1.00 57.84 119 ALA A C 1
ATOM 924 O O . ALA A 1 119 ? -18.237 -15.764 13.741 1.00 57.84 119 ALA A O 1
ATOM 925 N N . LYS A 1 120 ? -17.033 -15.466 11.872 1.00 61.91 120 LYS A N 1
ATOM 926 C CA . LYS A 1 120 ? -15.716 -15.410 12.538 1.00 61.91 120 LYS A CA 1
ATOM 927 C C . LYS A 1 120 ? -15.188 -13.983 12.712 1.00 61.91 120 LYS A C 1
ATOM 929 O O . LYS A 1 120 ? -14.066 -13.799 13.168 1.00 61.91 120 LYS A O 1
ATOM 934 N N . ASN A 1 121 ? -15.961 -12.979 12.306 1.00 69.75 121 ASN A N 1
ATOM 935 C CA . ASN A 1 121 ? -15.460 -11.636 12.071 1.00 69.75 121 ASN A CA 1
ATOM 936 C C . ASN A 1 121 ? -16.250 -10.622 12.903 1.00 69.75 121 ASN A C 1
ATOM 938 O O . ASN A 1 121 ? -17.382 -10.283 12.564 1.00 69.75 121 ASN A O 1
ATOM 942 N N . LYS A 1 122 ? -15.660 -10.181 14.017 1.00 77.06 122 LYS A N 1
ATOM 943 C CA . LYS A 1 122 ? -16.293 -9.250 14.954 1.00 77.06 122 LYS A CA 1
ATOM 944 C C . LYS A 1 122 ? -15.987 -7.808 14.558 1.00 77.06 122 LYS A C 1
ATOM 946 O O . LYS A 1 122 ? -14.853 -7.481 14.222 1.00 77.06 122 LYS A O 1
ATOM 951 N N . SER A 1 123 ? -17.011 -6.967 14.604 1.00 79.38 123 SER A N 1
ATOM 952 C CA . SER A 1 123 ? -16.898 -5.513 14.492 1.00 79.38 123 SER A CA 1
ATOM 953 C C . SER A 1 123 ? -16.767 -4.933 15.898 1.00 79.38 123 SER A C 1
ATOM 955 O O . SER A 1 123 ? -17.756 -4.507 16.490 1.00 79.38 123 SER A O 1
ATOM 957 N N . ASP A 1 124 ? -15.567 -5.010 16.468 1.00 85.25 124 ASP A N 1
ATOM 958 C CA . ASP A 1 124 ? -15.256 -4.547 17.823 1.00 85.25 124 ASP A CA 1
ATOM 959 C C . ASP A 1 124 ? -14.237 -3.392 17.815 1.00 85.25 124 ASP A C 1
ATOM 961 O O . ASP A 1 124 ? -13.808 -2.914 16.761 1.00 85.25 124 ASP A O 1
ATOM 965 N N . GLY A 1 125 ? -13.862 -2.910 19.004 1.00 87.81 125 GLY A N 1
ATOM 966 C CA . GLY A 1 125 ? -12.860 -1.850 19.148 1.00 87.81 125 GLY A CA 1
ATOM 967 C C . GLY A 1 125 ? -11.489 -2.227 18.575 1.00 87.81 125 GLY A C 1
ATOM 968 O O . GLY A 1 125 ? -10.762 -1.352 18.110 1.00 87.81 125 GLY A O 1
ATOM 969 N N . THR A 1 126 ? -11.150 -3.519 18.526 1.00 89.44 126 THR A N 1
ATOM 970 C CA . THR A 1 126 ? -9.909 -3.994 17.902 1.00 89.44 126 THR A CA 1
ATOM 971 C C . THR A 1 126 ? -9.951 -3.803 16.389 1.00 89.44 126 THR A C 1
ATOM 973 O O . THR A 1 126 ? -8.950 -3.399 15.805 1.00 89.44 126 THR A O 1
ATOM 976 N N . ALA A 1 127 ? -11.104 -4.013 15.751 1.00 89.56 127 ALA A N 1
ATOM 977 C CA . ALA A 1 127 ? -11.280 -3.725 14.328 1.00 89.56 127 ALA A CA 1
ATOM 978 C C . ALA A 1 127 ? -11.064 -2.234 14.006 1.00 89.56 127 ALA A C 1
ATOM 980 O O . ALA A 1 127 ? -10.422 -1.908 13.009 1.00 89.56 127 ALA A O 1
ATOM 981 N N . ILE A 1 128 ? -11.549 -1.335 14.872 1.00 88.69 128 ILE A N 1
ATOM 982 C CA . ILE A 1 128 ? -11.318 0.116 14.753 1.00 88.69 128 ILE A CA 1
ATOM 983 C C 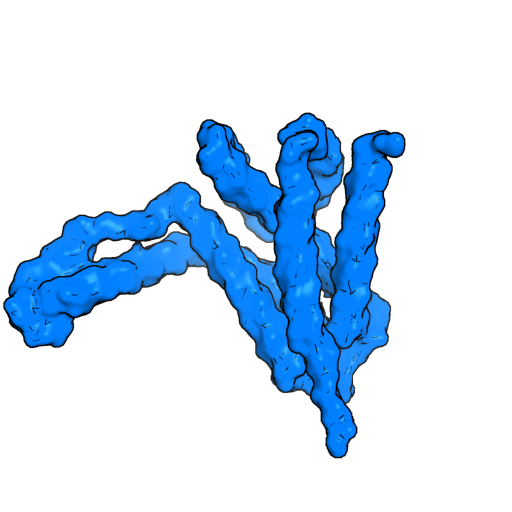. ILE A 1 128 ? -9.828 0.431 14.891 1.00 88.69 128 ILE A C 1
ATOM 985 O O . ILE A 1 128 ? -9.270 1.115 14.037 1.00 88.69 128 ILE A O 1
ATOM 989 N N . ALA A 1 129 ? -9.177 -0.091 15.935 1.00 90.19 129 ALA A N 1
ATOM 990 C CA . ALA A 1 129 ? -7.754 0.134 16.176 1.00 90.19 129 ALA A CA 1
ATOM 991 C C . ALA A 1 129 ? -6.885 -0.367 15.010 1.00 90.19 129 ALA A C 1
ATOM 993 O O . ALA A 1 129 ? -5.983 0.340 14.571 1.00 90.19 129 ALA A O 1
ATOM 994 N N . LEU A 1 130 ? -7.191 -1.545 14.458 1.00 90.06 130 LEU A N 1
ATOM 995 C CA . LEU A 1 130 ? -6.505 -2.070 13.275 1.00 90.06 130 LEU A CA 1
ATOM 996 C C . LEU A 1 130 ? -6.741 -1.203 12.038 1.00 90.06 130 LEU A C 1
ATOM 998 O O . LEU A 1 130 ? -5.796 -0.939 11.302 1.00 90.06 130 LEU A O 1
ATOM 1002 N N . GLY A 1 131 ? -7.971 -0.725 11.828 1.00 87.94 131 GLY A N 1
ATOM 1003 C CA . GLY A 1 131 ? -8.280 0.213 10.752 1.00 87.94 131 GLY A CA 1
ATOM 1004 C C . GLY A 1 131 ? -7.440 1.487 10.852 1.00 87.94 131 GLY A C 1
ATOM 1005 O O . GLY A 1 131 ? -6.798 1.873 9.880 1.00 87.94 131 GLY A O 1
ATOM 1006 N N . LEU A 1 132 ? -7.370 2.086 12.045 1.00 87.31 132 LEU A N 1
ATOM 1007 C CA . LEU A 1 132 ? -6.540 3.263 12.323 1.00 87.31 132 LEU A CA 1
ATOM 1008 C C . LEU A 1 132 ? -5.055 3.002 12.051 1.00 87.31 132 LEU A C 1
ATOM 1010 O O . LEU A 1 132 ? -4.419 3.795 11.362 1.00 87.31 132 LEU A O 1
ATOM 1014 N N . LEU A 1 133 ? -4.511 1.888 12.549 1.00 87.81 133 LEU A N 1
ATOM 1015 C CA . LEU A 1 133 ? -3.111 1.509 12.333 1.00 87.81 133 LEU A CA 1
ATOM 1016 C C . LEU A 1 133 ? -2.795 1.296 10.847 1.00 87.81 133 LEU A C 1
ATOM 1018 O O . LEU A 1 133 ? -1.777 1.792 10.366 1.00 87.81 133 LEU A O 1
ATOM 1022 N N . ASN A 1 134 ? -3.683 0.620 10.114 1.00 87.06 134 ASN A N 1
ATOM 1023 C CA . ASN A 1 134 ? -3.569 0.458 8.666 1.00 87.06 134 ASN A CA 1
ATOM 1024 C C . ASN A 1 134 ? -3.577 1.818 7.962 1.00 87.06 134 ASN A C 1
ATOM 1026 O O . ASN A 1 134 ? -2.714 2.071 7.127 1.00 87.06 134 ASN A O 1
ATOM 1030 N N . GLY A 1 135 ? -4.487 2.717 8.347 1.00 84.12 135 GLY A N 1
ATOM 1031 C CA . GLY A 1 135 ? -4.537 4.082 7.829 1.00 84.12 135 GLY A CA 1
ATOM 1032 C C . GLY A 1 135 ? -3.232 4.842 8.058 1.00 84.12 135 GLY A C 1
ATOM 1033 O O . GLY A 1 135 ? -2.676 5.390 7.114 1.00 84.12 135 GLY A O 1
ATOM 1034 N N . ILE A 1 136 ? -2.699 4.840 9.282 1.00 82.31 136 ILE A N 1
ATOM 1035 C CA . ILE A 1 136 ? -1.425 5.508 9.601 1.00 82.31 136 ILE A CA 1
ATOM 1036 C C . ILE A 1 136 ? -0.287 4.944 8.747 1.00 82.31 136 ILE A C 1
ATOM 1038 O O . ILE A 1 136 ? 0.480 5.704 8.157 1.00 82.31 136 ILE A O 1
ATOM 1042 N N . PHE A 1 137 ? -0.196 3.616 8.642 1.00 83.44 137 PHE A N 1
ATOM 1043 C CA . PHE A 1 137 ? 0.820 2.970 7.819 1.00 83.44 137 PHE A CA 1
ATOM 1044 C C . PHE A 1 137 ? 0.690 3.388 6.351 1.00 83.44 137 PHE A C 1
ATOM 1046 O O . PHE A 1 137 ? 1.671 3.802 5.738 1.00 83.44 137 PHE A O 1
ATOM 1053 N N . TYR A 1 138 ? -0.521 3.372 5.791 1.00 83.69 138 TYR A N 1
ATOM 1054 C CA . TYR A 1 138 ? -0.740 3.793 4.408 1.00 83.69 138 TYR A CA 1
ATOM 1055 C C . TYR A 1 138 ? -0.382 5.253 4.215 1.00 83.69 138 TYR A C 1
ATOM 1057 O O . TYR A 1 138 ? 0.343 5.560 3.279 1.00 83.69 138 TYR A O 1
ATOM 1065 N N . PHE A 1 139 ? -0.804 6.132 5.117 1.00 77.38 139 PHE A N 1
ATOM 1066 C CA . PHE A 1 139 ? -0.437 7.539 5.079 1.00 77.38 139 PHE A CA 1
ATOM 1067 C C . PHE A 1 139 ? 1.089 7.727 5.037 1.00 77.38 139 PHE A C 1
ATOM 1069 O O . PHE A 1 139 ? 1.581 8.437 4.164 1.00 77.38 139 PHE A O 1
ATOM 1076 N N . SER A 1 140 ? 1.843 7.018 5.887 1.00 76.94 140 SER A N 1
ATOM 1077 C CA . SER A 1 140 ? 3.311 7.125 5.930 1.00 76.94 140 SER A CA 1
ATOM 1078 C C . SER A 1 140 ? 4.030 6.657 4.662 1.00 76.94 140 SER A C 1
ATOM 1080 O O . SER A 1 140 ? 5.113 7.151 4.372 1.00 76.94 140 SER A O 1
ATOM 1082 N N . ILE A 1 141 ? 3.442 5.728 3.902 1.00 78.12 141 ILE A N 1
ATOM 1083 C CA . ILE A 1 141 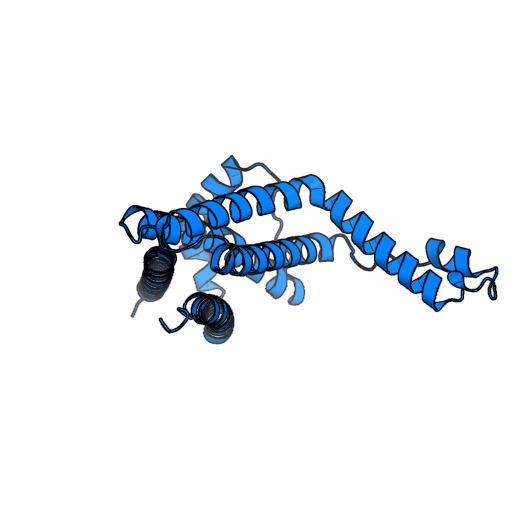? 4.035 5.213 2.660 1.00 78.12 141 ILE A CA 1
ATOM 1084 C C . ILE A 1 141 ? 3.546 6.010 1.446 1.00 78.12 141 ILE A C 1
ATOM 1086 O O . ILE A 1 141 ? 4.330 6.345 0.563 1.00 78.12 141 ILE A O 1
ATOM 1090 N N . PHE A 1 142 ? 2.252 6.335 1.390 1.00 73.88 142 PHE A N 1
ATOM 1091 C CA . PHE A 1 142 ? 1.643 7.030 0.257 1.00 73.88 142 PHE A CA 1
ATOM 1092 C C . PHE A 1 142 ? 2.127 8.470 0.128 1.00 73.88 142 PHE A C 1
ATOM 1094 O O . PHE A 1 142 ? 2.386 8.903 -0.988 1.00 73.88 142 PHE A O 1
ATOM 1101 N N . LEU A 1 143 ? 2.234 9.215 1.230 1.00 69.31 143 LEU A N 1
ATOM 1102 C CA . LEU A 1 143 ? 2.588 10.633 1.175 1.00 69.31 143 LEU A CA 1
ATOM 1103 C C . LEU A 1 143 ? 3.965 10.886 0.525 1.00 69.31 143 LEU A C 1
ATOM 1105 O O . LEU A 1 143 ? 4.009 11.632 -0.455 1.00 69.31 143 LEU A O 1
ATOM 1109 N N . PRO A 1 144 ? 5.066 10.245 0.977 1.00 65.12 144 PRO A N 1
ATOM 1110 C CA . PRO A 1 144 ? 6.377 10.436 0.356 1.00 65.12 144 PRO A CA 1
ATOM 1111 C C . PRO A 1 144 ? 6.450 9.854 -1.059 1.00 65.12 144 PRO A C 1
ATOM 1113 O O . PRO A 1 144 ? 7.229 10.320 -1.883 1.00 65.12 144 PRO A O 1
ATOM 1116 N N . MET A 1 145 ? 5.641 8.838 -1.367 1.00 66.00 145 MET A N 1
ATOM 1117 C CA . MET A 1 145 ? 5.631 8.241 -2.700 1.00 66.00 145 MET A CA 1
ATOM 1118 C C . MET A 1 145 ? 4.872 9.093 -3.719 1.00 66.00 145 MET A C 1
ATOM 1120 O O . MET A 1 145 ? 5.257 9.193 -4.879 1.00 66.00 145 MET A O 1
ATOM 1124 N N . LEU A 1 146 ? 3.790 9.742 -3.291 1.00 63.38 146 LEU A N 1
ATOM 1125 C CA . LEU A 1 146 ? 3.101 10.724 -4.116 1.00 63.38 146 LEU A CA 1
ATOM 1126 C C . LEU A 1 146 ? 4.006 11.932 -4.348 1.00 63.38 146 LEU A C 1
ATOM 1128 O O . LEU A 1 146 ? 4.135 12.368 -5.486 1.00 63.38 146 LEU A O 1
ATOM 1132 N N . SER A 1 147 ? 4.696 12.434 -3.321 1.00 60.22 147 SER A N 1
ATOM 1133 C CA . SER A 1 147 ? 5.641 13.528 -3.538 1.00 60.22 147 SER A CA 1
ATOM 1134 C C . SER A 1 147 ? 6.782 13.106 -4.466 1.00 60.22 147 SER A C 1
ATOM 1136 O O . SER A 1 147 ? 7.081 13.845 -5.391 1.00 60.22 147 SER A O 1
ATOM 1138 N N . SER A 1 148 ? 7.357 11.907 -4.333 1.00 62.91 148 SER A N 1
ATOM 1139 C CA . SER A 1 148 ? 8.438 11.464 -5.223 1.00 62.91 148 SER A CA 1
ATOM 1140 C C . SER A 1 148 ? 7.982 11.282 -6.676 1.00 62.91 148 SER A C 1
ATOM 1142 O O . SER A 1 148 ? 8.689 11.707 -7.584 1.00 62.91 148 SER A O 1
ATOM 1144 N N . ILE A 1 149 ? 6.798 10.715 -6.930 1.00 61.91 149 ILE A N 1
ATOM 1145 C CA . ILE A 1 149 ? 6.281 10.522 -8.295 1.00 61.91 149 ILE A CA 1
ATOM 1146 C C . ILE A 1 149 ? 5.935 11.868 -8.947 1.00 61.91 149 ILE A C 1
ATOM 1148 O O . ILE A 1 149 ? 6.262 12.086 -10.114 1.00 61.91 149 ILE A O 1
ATOM 1152 N N . PHE A 1 150 ? 5.297 12.779 -8.206 1.00 55.84 150 PHE A N 1
ATOM 1153 C CA . PHE A 1 150 ? 4.862 14.071 -8.742 1.00 55.84 150 PHE A CA 1
ATOM 1154 C C . PHE A 1 150 ? 6.002 15.106 -8.803 1.00 55.84 150 PHE A C 1
ATOM 1156 O O . PHE A 1 150 ? 6.094 15.837 -9.786 1.00 55.84 150 PHE A O 1
ATOM 1163 N N . LEU A 1 151 ? 6.905 15.157 -7.816 1.00 53.06 151 LEU A N 1
ATOM 1164 C CA . LEU A 1 151 ? 8.037 16.100 -7.789 1.00 53.06 151 LEU A CA 1
ATOM 1165 C C . LEU A 1 151 ? 9.183 15.674 -8.714 1.00 53.06 151 LEU A C 1
ATOM 1167 O O . LEU A 1 151 ? 9.792 16.539 -9.343 1.00 53.06 151 LEU A O 1
ATOM 1171 N N . ASN A 1 152 ? 9.440 14.369 -8.891 1.00 49.34 152 ASN A N 1
ATOM 1172 C CA . ASN A 1 152 ? 10.416 13.927 -9.897 1.00 49.34 152 ASN A CA 1
ATOM 1173 C C . ASN A 1 152 ? 9.930 14.219 -11.325 1.00 49.34 152 ASN A C 1
ATOM 1175 O O . ASN A 1 152 ? 10.747 14.545 -12.182 1.00 49.34 152 ASN A O 1
ATOM 1179 N N . GLN A 1 153 ? 8.615 14.188 -11.590 1.00 46.78 153 GLN A N 1
ATOM 1180 C CA . GLN A 1 153 ? 8.058 14.664 -12.868 1.00 46.78 153 GLN A CA 1
ATOM 1181 C C . GLN A 1 153 ? 8.241 16.177 -13.077 1.00 46.78 153 GLN A C 1
ATOM 1183 O O . GLN A 1 153 ? 8.234 16.640 -14.215 1.00 46.78 153 GLN A O 1
ATOM 1188 N N . LEU A 1 154 ? 8.451 16.933 -11.996 1.00 42.66 154 LEU A N 1
ATOM 1189 C CA . LEU A 1 154 ? 8.770 18.362 -12.006 1.00 42.66 154 LEU A CA 1
ATOM 1190 C C . LEU A 1 154 ? 10.287 18.643 -11.936 1.00 42.66 154 LEU A C 1
ATOM 1192 O O . LEU A 1 154 ? 10.686 19.803 -11.879 1.00 42.66 154 LEU A O 1
ATOM 1196 N N . GLY A 1 155 ? 11.139 17.609 -11.972 1.00 37.06 155 GLY A N 1
ATOM 1197 C CA . GLY A 1 155 ? 12.600 17.746 -12.013 1.00 37.06 155 GLY A CA 1
ATOM 1198 C C . GLY A 1 155 ? 13.282 18.006 -10.665 1.00 37.06 155 GLY A C 1
ATOM 1199 O O . GLY A 1 155 ? 14.444 18.411 -10.651 1.00 37.06 155 GLY A O 1
ATOM 1200 N N . VAL A 1 156 ? 12.604 17.774 -9.536 1.00 38.88 156 VAL A N 1
ATOM 1201 C CA . VAL A 1 156 ? 13.170 17.982 -8.192 1.00 38.88 156 VAL A CA 1
ATOM 1202 C C . VAL A 1 156 ? 13.470 16.628 -7.547 1.00 38.88 156 VAL A C 1
ATOM 1204 O O . VAL A 1 156 ? 12.565 15.922 -7.109 1.00 38.88 156 VAL A O 1
ATOM 1207 N N . ALA A 1 157 ? 14.751 16.253 -7.514 1.00 34.94 157 ALA A N 1
ATOM 1208 C CA . ALA A 1 157 ? 15.212 14.977 -6.974 1.00 34.94 157 ALA A CA 1
ATOM 1209 C C . ALA A 1 157 ? 15.185 14.972 -5.436 1.00 34.94 157 ALA A C 1
ATOM 1211 O O . ALA A 1 157 ? 15.959 15.684 -4.796 1.00 34.94 157 ALA A O 1
ATOM 1212 N N . ALA A 1 158 ? 14.338 14.132 -4.839 1.00 36.78 158 ALA A N 1
ATOM 1213 C CA . ALA A 1 158 ? 14.370 13.843 -3.405 1.00 36.78 158 ALA A CA 1
ATOM 1214 C C . ALA A 1 158 ? 15.014 12.468 -3.162 1.00 36.78 158 ALA A C 1
ATOM 1216 O O . ALA A 1 158 ? 14.514 11.442 -3.624 1.00 36.78 158 ALA A O 1
ATOM 1217 N N . ALA A 1 159 ? 16.139 12.450 -2.444 1.00 34.12 159 ALA A N 1
ATOM 1218 C CA . ALA A 1 159 ? 16.838 11.229 -2.056 1.00 34.12 159 ALA A CA 1
ATOM 1219 C C . ALA A 1 159 ? 16.151 10.570 -0.848 1.00 34.12 159 ALA A C 1
ATOM 1221 O O . ALA A 1 159 ? 15.929 11.225 0.170 1.00 34.12 159 ALA A O 1
ATOM 1222 N N . VAL A 1 160 ? 15.854 9.269 -0.937 1.00 41.56 160 VAL A N 1
ATOM 1223 C CA . VAL A 1 160 ? 15.294 8.474 0.169 1.00 41.56 160 VAL A CA 1
ATOM 1224 C C . VAL A 1 160 ? 16.302 7.386 0.574 1.00 41.56 160 VAL A C 1
ATOM 1226 O O . VAL A 1 160 ? 16.708 6.604 -0.288 1.00 41.56 160 VAL A O 1
ATOM 1229 N N . PRO A 1 161 ? 16.728 7.301 1.852 1.00 39.38 161 PRO A N 1
ATOM 1230 C CA . PRO A 1 161 ? 17.647 6.262 2.312 1.00 39.38 161 PRO A CA 1
ATOM 1231 C C . PRO A 1 161 ? 16.951 4.903 2.461 1.00 39.38 161 PRO A C 1
ATOM 1233 O O . PRO A 1 161 ? 15.809 4.810 2.913 1.00 39.38 161 PRO A O 1
ATOM 1236 N N . ALA A 1 162 ? 17.680 3.842 2.120 1.00 45.94 162 ALA A N 1
ATOM 1237 C CA . ALA A 1 162 ? 17.236 2.457 2.162 1.00 45.94 162 ALA A CA 1
ATOM 1238 C C . ALA A 1 162 ? 17.656 1.778 3.476 1.00 45.94 162 ALA A C 1
ATOM 1240 O O . ALA A 1 162 ? 18.704 1.149 3.509 1.00 45.94 162 ALA A O 1
ATOM 1241 N N . ASP A 1 163 ? 16.852 1.866 4.543 1.00 38.34 163 ASP A N 1
ATOM 1242 C CA . ASP A 1 163 ? 17.077 1.065 5.757 1.00 38.34 163 ASP A CA 1
ATOM 1243 C C . ASP A 1 163 ? 15.776 0.635 6.469 1.00 38.34 163 ASP A C 1
ATOM 1245 O O . ASP A 1 163 ? 14.702 1.187 6.249 1.00 38.34 163 ASP A O 1
ATOM 1249 N N . GLY A 1 164 ? 15.881 -0.451 7.251 1.00 45.00 164 GLY A N 1
ATOM 1250 C CA . GLY A 1 164 ? 14.848 -1.455 7.572 1.00 45.00 164 GLY A CA 1
ATOM 1251 C C . GLY A 1 164 ? 13.547 -1.046 8.295 1.00 45.00 164 GLY A C 1
ATOM 1252 O O . GLY A 1 164 ? 13.261 0.105 8.586 1.00 45.00 164 GLY A O 1
ATOM 1253 N N . ALA A 1 165 ? 12.720 -2.047 8.624 1.00 42.50 165 ALA A N 1
ATOM 1254 C CA . ALA A 1 165 ? 11.345 -1.886 9.128 1.00 42.50 165 ALA A CA 1
ATOM 1255 C C . ALA A 1 165 ? 11.172 -1.022 10.391 1.00 42.50 165 ALA A C 1
ATOM 1257 O O . ALA A 1 165 ? 10.108 -0.446 10.614 1.00 42.50 165 ALA A O 1
ATOM 1258 N N . THR A 1 166 ? 12.218 -0.902 11.202 1.00 47.00 166 THR A N 1
ATOM 1259 C CA . THR A 1 166 ? 12.274 -0.026 12.376 1.00 47.00 166 THR A CA 1
ATOM 1260 C C . THR A 1 166 ? 12.564 1.429 12.015 1.00 47.00 166 THR A C 1
ATOM 1262 O O . THR A 1 166 ? 12.049 2.320 12.686 1.00 47.00 166 THR A O 1
ATOM 1265 N N . PHE A 1 167 ? 13.314 1.676 10.938 1.00 53.19 167 PHE A N 1
ATOM 1266 C CA . PHE A 1 167 ? 13.455 2.997 10.333 1.00 53.19 167 PHE A CA 1
ATOM 1267 C C . PHE A 1 167 ? 12.112 3.431 9.755 1.00 53.19 167 PHE A C 1
ATOM 1269 O O . PHE A 1 167 ? 11.634 4.474 10.139 1.00 53.19 167 PHE A O 1
ATOM 1276 N N . VAL A 1 168 ? 11.388 2.592 9.009 1.00 49.66 168 VAL A N 1
ATOM 1277 C CA . VAL A 1 168 ? 10.059 2.968 8.473 1.00 49.66 168 VAL A CA 1
ATOM 1278 C C . VAL A 1 168 ? 9.055 3.370 9.562 1.00 49.66 168 VAL A C 1
ATOM 1280 O O . VAL A 1 168 ? 8.323 4.331 9.379 1.00 49.66 168 VAL A O 1
ATOM 1283 N N . LEU A 1 169 ? 9.024 2.688 10.711 1.00 46.41 169 LEU A N 1
ATOM 1284 C CA . LEU A 1 169 ? 8.141 3.050 11.832 1.00 46.41 169 LEU A CA 1
ATOM 1285 C C . LEU A 1 169 ? 8.585 4.333 12.548 1.00 46.41 169 LEU A C 1
ATOM 1287 O O . LEU A 1 169 ? 7.748 5.148 12.931 1.00 46.41 169 LEU A O 1
ATOM 1291 N N . ARG A 1 170 ? 9.897 4.523 12.715 1.00 50.12 170 ARG A N 1
ATOM 1292 C CA . ARG A 1 170 ? 10.468 5.716 13.345 1.00 50.12 170 ARG A CA 1
ATOM 1293 C C . ARG A 1 170 ? 10.391 6.930 12.425 1.00 50.12 170 ARG A C 1
ATOM 1295 O O . ARG A 1 170 ? 9.912 7.962 12.857 1.00 50.12 170 ARG A O 1
ATOM 1302 N N . SER A 1 171 ? 10.736 6.766 11.156 1.00 48.06 171 SER A N 1
ATOM 1303 C CA . SER A 1 171 ? 10.559 7.720 10.070 1.00 48.06 171 SER A CA 1
ATOM 1304 C C . SER A 1 171 ? 9.092 7.998 9.795 1.00 48.06 171 SER A C 1
ATOM 1306 O O . SER A 1 171 ? 8.778 9.128 9.497 1.00 48.06 171 SER A O 1
ATOM 1308 N N . ALA A 1 172 ? 8.157 7.055 9.952 1.00 46.62 172 ALA A N 1
ATOM 1309 C CA . ALA A 1 172 ? 6.730 7.381 9.896 1.00 46.62 172 ALA A CA 1
ATOM 1310 C C . ALA A 1 172 ? 6.346 8.347 11.024 1.00 46.62 172 ALA A C 1
ATOM 1312 O O . ALA A 1 172 ? 5.633 9.311 10.780 1.00 46.62 172 ALA A O 1
ATOM 1313 N N . LEU A 1 173 ? 6.848 8.129 12.243 1.00 48.59 173 LEU A N 1
ATOM 1314 C CA . LEU A 1 173 ? 6.593 9.013 13.384 1.00 48.59 173 LEU A CA 1
ATOM 1315 C C . LEU A 1 173 ? 7.342 10.353 13.277 1.00 48.59 173 LEU A C 1
ATOM 1317 O O . LEU A 1 173 ? 6.766 11.383 13.604 1.00 48.59 173 LEU A O 1
ATOM 1321 N N . GLU A 1 174 ? 8.580 10.358 12.781 1.00 50.19 174 GLU A N 1
ATOM 1322 C CA . GLU A 1 174 ? 9.404 11.552 12.542 1.00 50.19 174 GLU A CA 1
ATOM 1323 C C . GLU A 1 174 ? 8.894 12.351 11.329 1.00 50.19 174 GLU A C 1
ATOM 1325 O O . GLU A 1 174 ? 8.783 13.561 11.426 1.00 50.19 174 GLU A O 1
ATOM 1330 N N . VAL A 1 175 ? 8.434 11.718 10.244 1.00 46.84 175 VAL A N 1
ATOM 1331 C CA . VAL A 1 175 ? 7.768 12.372 9.093 1.00 46.84 175 VAL A CA 1
ATOM 1332 C C . VAL A 1 175 ? 6.386 12.902 9.476 1.00 46.84 175 VAL A C 1
ATOM 1334 O O . VAL A 1 175 ? 5.983 13.958 8.994 1.00 46.84 175 VAL A O 1
ATOM 1337 N N . ILE A 1 176 ? 5.660 12.231 10.375 1.00 50.12 176 ILE A N 1
ATOM 1338 C CA . ILE A 1 176 ? 4.450 12.799 10.986 1.00 50.12 176 ILE A CA 1
ATOM 1339 C C . ILE A 1 176 ? 4.817 14.036 11.823 1.00 50.12 176 ILE A C 1
ATOM 1341 O O . ILE A 1 176 ? 4.091 15.018 11.789 1.00 50.12 176 ILE A O 1
ATOM 1345 N N . ASN A 1 177 ? 5.938 14.051 12.544 1.00 45.72 177 ASN A N 1
ATOM 1346 C CA . ASN A 1 177 ? 6.280 15.189 13.407 1.00 45.72 177 ASN A CA 1
ATOM 1347 C C . ASN A 1 177 ? 6.937 16.369 12.658 1.00 45.72 177 ASN A C 1
ATOM 1349 O O . ASN A 1 177 ? 6.660 17.523 12.969 1.00 45.72 177 ASN A O 1
ATOM 1353 N N . GLU A 1 178 ? 7.782 16.094 11.664 1.00 46.91 178 GLU A N 1
ATOM 1354 C CA . GLU A 1 178 ? 8.601 17.078 10.937 1.00 46.91 178 GLU A CA 1
ATOM 1355 C C . GLU A 1 178 ? 8.039 17.373 9.535 1.00 46.91 178 GLU A C 1
ATOM 1357 O O . GLU A 1 178 ? 7.969 18.527 9.109 1.00 46.91 178 GLU A O 1
ATOM 1362 N N . GLY A 1 179 ? 7.535 16.350 8.837 1.00 44.59 179 GLY A N 1
ATO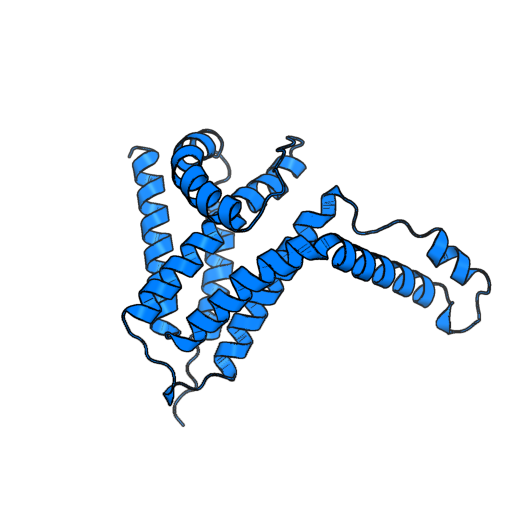M 1363 C CA . GLY A 1 179 ? 6.926 16.482 7.510 1.00 44.59 179 GLY A CA 1
ATOM 1364 C C . GLY A 1 179 ? 5.562 17.179 7.527 1.00 44.59 179 GLY A C 1
ATOM 1365 O O . GLY A 1 179 ? 5.231 17.876 6.573 1.00 44.59 179 GLY A O 1
ATOM 1366 N N . LEU A 1 180 ? 4.793 17.096 8.622 1.00 45.88 180 LEU A N 1
ATOM 1367 C CA . LEU A 1 180 ? 3.543 17.863 8.771 1.00 45.88 180 LEU A CA 1
ATOM 1368 C C . LEU A 1 180 ? 3.775 19.383 8.872 1.00 45.88 180 LEU A C 1
ATOM 1370 O O . LEU A 1 180 ? 2.843 20.145 8.635 1.00 45.88 180 LEU A O 1
ATOM 1374 N N . GLY A 1 181 ? 4.989 19.830 9.202 1.00 40.88 181 GLY A N 1
ATOM 1375 C CA . GLY A 1 181 ? 5.344 21.250 9.215 1.00 40.88 181 GLY A CA 1
ATOM 1376 C C . GLY A 1 181 ? 5.938 21.740 7.894 1.00 40.88 181 GLY A C 1
ATOM 1377 O O . GLY A 1 181 ? 5.623 22.843 7.462 1.00 40.88 181 GLY A O 1
ATOM 1378 N N . SER A 1 182 ? 6.779 20.927 7.242 1.00 42.97 182 SER A N 1
ATOM 1379 C CA . SER A 1 182 ? 7.539 21.354 6.055 1.00 42.97 182 SER A CA 1
ATOM 1380 C C . SER A 1 182 ? 6.868 21.012 4.719 1.00 42.97 182 SER A C 1
ATOM 1382 O O . SER A 1 182 ? 7.002 21.782 3.776 1.00 42.97 182 SER A O 1
ATOM 1384 N N . LEU A 1 183 ? 6.113 19.908 4.620 1.00 43.62 183 LEU A N 1
ATOM 1385 C CA . LEU A 1 183 ? 5.438 19.526 3.367 1.00 43.62 183 LEU A CA 1
ATOM 1386 C C . LEU A 1 183 ? 4.223 20.410 3.072 1.00 43.62 183 LEU A C 1
ATOM 1388 O O . LEU A 1 183 ? 3.812 20.530 1.923 1.00 43.62 183 LEU A O 1
ATOM 1392 N N . TRP A 1 184 ? 3.636 21.027 4.096 1.00 44.31 184 TRP A N 1
ATOM 1393 C CA . TRP A 1 184 ? 2.422 21.823 3.937 1.00 44.31 184 TRP A CA 1
ATOM 1394 C C . TRP A 1 184 ? 2.676 23.225 3.385 1.00 44.31 184 TRP A C 1
ATOM 1396 O O . TRP A 1 184 ? 1.936 23.650 2.498 1.00 44.31 184 TRP A O 1
ATOM 1406 N N . GLY A 1 185 ? 3.801 23.847 3.753 1.00 46.03 185 GLY A N 1
ATOM 1407 C CA . GLY A 1 185 ? 4.207 25.141 3.202 1.00 46.03 185 GLY A CA 1
ATOM 1408 C C . GLY A 1 185 ? 4.574 25.117 1.709 1.00 46.03 185 GLY A C 1
ATOM 1409 O O . GLY A 1 185 ? 4.585 26.166 1.074 1.00 46.03 185 GLY A O 1
ATOM 1410 N N . GLU A 1 186 ? 4.846 23.942 1.127 1.00 49.69 186 GLU A N 1
ATOM 1411 C CA . GLU A 1 186 ? 5.248 23.790 -0.285 1.00 49.69 186 GLU A CA 1
ATOM 1412 C C . GLU A 1 186 ? 4.122 23.270 -1.207 1.00 49.69 186 GLU A C 1
ATOM 1414 O O . GLU A 1 186 ? 4.291 23.215 -2.424 1.00 49.69 186 GLU A O 1
ATOM 1419 N N . LEU A 1 187 ? 2.947 22.914 -0.667 1.00 46.00 187 LEU A N 1
ATOM 1420 C CA . LEU A 1 187 ? 1.863 22.241 -1.407 1.00 46.00 187 LEU A CA 1
ATOM 1421 C C . LEU A 1 187 ? 0.679 23.154 -1.799 1.00 46.00 187 LEU A C 1
ATOM 1423 O O . LEU A 1 187 ? -0.382 22.653 -2.162 1.00 46.00 187 LEU A O 1
ATOM 1427 N N . ASP A 1 188 ? 0.826 24.475 -1.776 1.00 45.22 188 ASP A N 1
ATOM 1428 C CA . ASP A 1 188 ? -0.281 25.455 -1.782 1.00 45.22 188 ASP A CA 1
ATOM 1429 C C . ASP A 1 188 ? -1.125 25.551 -3.087 1.00 45.22 188 ASP A C 1
ATOM 1431 O O . ASP A 1 188 ? -2.063 26.337 -3.168 1.00 45.22 188 ASP A O 1
ATOM 1435 N N .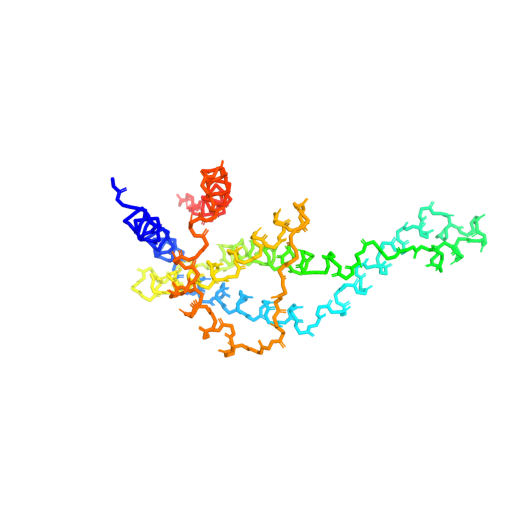 THR A 1 189 ? -0.853 24.769 -4.147 1.00 49.84 189 THR A N 1
ATOM 1436 C CA . THR A 1 189 ? -1.550 24.954 -5.452 1.00 49.84 189 THR A CA 1
ATOM 1437 C C . THR A 1 189 ? -2.210 23.715 -6.077 1.00 49.84 189 THR A C 1
ATOM 1439 O O . THR A 1 189 ? -3.017 23.873 -6.991 1.00 49.84 189 THR A O 1
ATOM 1442 N N . GLN A 1 190 ? -1.957 22.483 -5.608 1.00 48.81 190 GLN A N 1
ATOM 1443 C CA . GLN A 1 190 ? -2.546 21.256 -6.209 1.00 48.81 190 GLN A CA 1
ATOM 1444 C C . GLN A 1 190 ? -3.301 20.339 -5.219 1.00 48.81 190 GLN A C 1
ATOM 1446 O O . GLN A 1 190 ? -3.825 19.289 -5.601 1.00 48.81 190 GLN A O 1
ATOM 1451 N N . GLN A 1 191 ? -3.414 20.756 -3.955 1.00 52.06 191 GLN A N 1
ATOM 1452 C CA . GLN A 1 191 ? -3.944 19.981 -2.821 1.00 52.06 191 GLN A CA 1
ATOM 1453 C C . GLN A 1 191 ? -5.309 19.285 -3.012 1.00 52.06 191 GLN A C 1
ATOM 1455 O O . GLN A 1 191 ? -5.438 18.129 -2.597 1.00 52.06 191 GLN A O 1
ATOM 1460 N N . PRO A 1 192 ? -6.344 19.893 -3.620 1.00 45.56 192 PRO A N 1
ATOM 1461 C CA . PRO A 1 192 ? -7.678 19.297 -3.580 1.00 45.56 192 PRO A CA 1
ATOM 1462 C C . PRO A 1 192 ? -7.794 18.033 -4.434 1.00 45.56 192 PRO A C 1
ATOM 1464 O O . PRO A 1 192 ? -8.445 17.077 -4.028 1.00 45.56 192 PRO A O 1
ATOM 1467 N N . LEU A 1 193 ? -7.148 17.989 -5.602 1.00 41.25 193 LEU A N 1
ATOM 1468 C CA . LEU A 1 193 ? -7.342 16.910 -6.575 1.00 41.25 193 LEU A CA 1
ATOM 1469 C C . LEU A 1 193 ? -6.671 15.601 -6.159 1.00 41.25 193 LEU A C 1
ATOM 1471 O O . LEU A 1 193 ? -7.253 14.540 -6.365 1.00 41.25 193 LEU A O 1
ATOM 1475 N N . VAL A 1 194 ? -5.488 15.656 -5.544 1.00 49.34 194 VAL A N 1
ATOM 1476 C CA . VAL A 1 194 ? -4.758 14.454 -5.101 1.00 49.34 194 VAL A CA 1
ATOM 1477 C C . VAL A 1 194 ? -5.433 13.832 -3.882 1.00 49.34 194 VAL A C 1
ATOM 1479 O O . VAL A 1 194 ? -5.653 12.620 -3.847 1.00 49.34 194 VAL A O 1
ATOM 1482 N N . ILE A 1 195 ? -5.843 14.665 -2.920 1.00 48.81 195 ILE A N 1
ATOM 1483 C CA . ILE A 1 195 ? -6.627 14.229 -1.760 1.00 48.81 195 ILE A CA 1
ATOM 1484 C C . ILE A 1 195 ? -7.969 13.658 -2.228 1.00 48.81 195 ILE A C 1
ATOM 1486 O O . ILE A 1 195 ? -8.360 12.585 -1.778 1.00 48.81 195 ILE A O 1
ATOM 1490 N N . VAL A 1 196 ? -8.645 14.304 -3.184 1.00 44.34 196 VAL A N 1
ATOM 1491 C CA . VAL A 1 196 ? -9.899 13.797 -3.760 1.00 44.34 196 VAL A CA 1
ATOM 1492 C C . VAL A 1 196 ? -9.683 12.497 -4.524 1.00 44.34 196 VAL A C 1
ATOM 1494 O O . VAL A 1 196 ? -10.465 11.577 -4.326 1.00 44.34 196 VAL A O 1
ATOM 1497 N N . LEU A 1 197 ? -8.645 12.353 -5.349 1.00 48.69 197 LEU A N 1
ATOM 1498 C CA . LEU A 1 197 ? -8.377 11.120 -6.098 1.00 48.69 197 LEU A CA 1
ATOM 1499 C C . LEU A 1 197 ? -8.076 9.958 -5.149 1.00 48.69 197 LEU A C 1
ATOM 1501 O O . LEU A 1 197 ? -8.650 8.878 -5.291 1.00 48.69 197 LEU A O 1
ATOM 1505 N N . PHE A 1 198 ? -7.224 10.197 -4.150 1.00 58.72 198 PHE A N 1
ATOM 1506 C CA . PHE A 1 198 ? -6.903 9.217 -3.123 1.00 58.72 198 PHE A CA 1
ATOM 1507 C C . PHE A 1 198 ? -8.157 8.827 -2.335 1.00 58.72 198 PHE A C 1
ATOM 1509 O O . PHE A 1 198 ? -8.489 7.645 -2.271 1.00 58.72 198 PHE A O 1
ATOM 1516 N N . LEU A 1 199 ? -8.905 9.804 -1.808 1.00 49.88 199 LEU A N 1
ATOM 1517 C CA . LEU A 1 199 ? -10.162 9.561 -1.099 1.00 49.88 199 LEU A CA 1
ATOM 1518 C C . LEU A 1 199 ? -11.177 8.845 -1.986 1.00 49.88 199 LEU A C 1
ATOM 1520 O O . LEU A 1 199 ? -11.874 7.969 -1.495 1.00 49.88 199 LEU A O 1
ATOM 1524 N N . THR A 1 200 ? -11.235 9.154 -3.280 1.00 50.31 200 THR A N 1
ATOM 1525 C CA . THR A 1 200 ? -12.141 8.511 -4.239 1.00 50.31 200 THR A CA 1
ATOM 1526 C C . THR A 1 200 ? -11.757 7.054 -4.457 1.00 50.31 200 THR A C 1
ATOM 1528 O O . THR A 1 200 ? -12.618 6.185 -4.374 1.00 50.31 200 THR A O 1
ATOM 1531 N N . LEU A 1 201 ? -10.476 6.745 -4.665 1.00 56.34 201 LEU A N 1
ATOM 1532 C CA . LEU A 1 201 ? -9.998 5.366 -4.812 1.00 56.34 201 LEU A CA 1
ATOM 1533 C C . LEU A 1 201 ? -10.228 4.551 -3.535 1.00 56.34 201 LEU A C 1
ATOM 1535 O O . LEU A 1 201 ? -10.694 3.410 -3.596 1.00 56.34 201 LEU A O 1
ATOM 1539 N N . MET A 1 202 ? -9.970 5.158 -2.378 1.00 60.09 202 MET A N 1
ATOM 1540 C CA . MET A 1 202 ? -10.196 4.547 -1.071 1.00 60.09 202 MET A CA 1
ATOM 1541 C C . MET A 1 202 ? -11.697 4.318 -0.829 1.00 60.09 202 MET A C 1
ATOM 1543 O O . MET A 1 202 ? -12.104 3.204 -0.510 1.00 60.09 202 MET A O 1
ATOM 1547 N N . LEU A 1 203 ? -12.547 5.315 -1.097 1.00 55.62 203 LEU A N 1
ATOM 1548 C CA . LEU A 1 203 ? -14.009 5.214 -1.013 1.00 55.62 203 LEU A CA 1
ATOM 1549 C C . LEU A 1 203 ? -14.580 4.182 -1.983 1.00 55.62 203 LEU A C 1
ATOM 1551 O O . LEU A 1 203 ? -15.496 3.462 -1.606 1.00 55.62 203 LEU A O 1
ATOM 1555 N N . VAL A 1 204 ? -14.047 4.060 -3.198 1.00 56.25 204 VAL A N 1
ATOM 1556 C CA . VAL A 1 204 ? -14.469 3.042 -4.174 1.00 56.25 204 VAL A CA 1
ATOM 1557 C C . VAL A 1 204 ? -14.091 1.637 -3.694 1.00 56.25 204 VAL A C 1
ATOM 1559 O O . VAL A 1 204 ? -14.916 0.721 -3.764 1.00 56.25 204 VAL A O 1
ATOM 1562 N N . ALA A 1 205 ? -12.887 1.453 -3.145 1.00 59.38 205 ALA A N 1
ATOM 1563 C CA . ALA A 1 205 ? -12.459 0.180 -2.561 1.00 59.38 205 ALA A CA 1
ATOM 1564 C C . ALA A 1 205 ? -13.305 -0.200 -1.330 1.00 59.38 205 ALA A C 1
ATOM 1566 O O . ALA A 1 205 ? -13.744 -1.346 -1.177 1.00 59.38 205 ALA A O 1
ATOM 1567 N N . VAL A 1 206 ? -13.610 0.780 -0.480 1.00 59.12 206 VAL A N 1
ATOM 1568 C CA . VAL A 1 206 ? -14.497 0.625 0.678 1.00 59.12 206 VAL A CA 1
ATOM 1569 C C . VAL A 1 206 ? -15.925 0.304 0.225 1.00 59.12 206 VAL A C 1
ATOM 1571 O O . VAL A 1 206 ? -16.489 -0.705 0.641 1.00 59.12 206 VAL A O 1
ATOM 1574 N N . ALA A 1 207 ? -16.505 1.071 -0.696 1.00 56.50 207 ALA A N 1
ATOM 1575 C CA . ALA A 1 207 ? -17.864 0.867 -1.198 1.00 56.50 207 ALA A CA 1
ATOM 1576 C C . ALA A 1 207 ? -18.059 -0.522 -1.829 1.00 56.50 207 ALA A C 1
ATOM 1578 O O . ALA A 1 207 ? -19.084 -1.170 -1.600 1.00 56.50 207 ALA A O 1
ATOM 1579 N N . ASN A 1 208 ? -17.059 -1.026 -2.560 1.00 59.34 208 ASN A N 1
ATOM 1580 C CA . ASN A 1 208 ? -17.114 -2.363 -3.152 1.00 59.34 208 ASN A CA 1
ATOM 1581 C C . ASN A 1 208 ? -17.016 -3.493 -2.119 1.00 59.34 208 ASN A C 1
ATOM 1583 O O . ASN A 1 208 ? -17.612 -4.552 -2.316 1.00 59.34 208 ASN A O 1
ATOM 1587 N N . THR A 1 209 ? -16.311 -3.282 -1.008 1.00 57.19 209 THR A N 1
ATOM 1588 C CA . THR A 1 209 ? -16.162 -4.297 0.051 1.00 57.19 209 THR A CA 1
ATOM 1589 C C . THR A 1 209 ? -17.296 -4.275 1.080 1.00 57.19 209 THR A C 1
ATOM 1591 O O . THR A 1 209 ? -17.510 -5.269 1.776 1.00 57.19 209 THR A O 1
ATOM 1594 N N . LEU A 1 210 ? -18.073 -3.187 1.143 1.00 57.59 210 LEU A N 1
ATOM 1595 C CA . LEU A 1 210 ? -19.236 -3.029 2.024 1.00 57.59 210 LEU A CA 1
ATOM 1596 C C . LEU A 1 210 ? -20.543 -3.621 1.474 1.00 57.59 210 LEU A C 1
ATOM 1598 O O . LEU A 1 210 ? -21.527 -3.686 2.222 1.00 57.59 210 LEU A O 1
ATOM 1602 N N . ARG A 1 211 ? -20.584 -4.063 0.206 1.00 55.84 211 ARG A N 1
ATOM 1603 C CA . ARG A 1 211 ? -21.752 -4.752 -0.369 1.00 55.84 211 ARG A CA 1
ATOM 1604 C C . ARG A 1 211 ? -22.002 -6.055 0.389 1.00 55.84 211 ARG A C 1
ATOM 1606 O O . ARG A 1 211 ? -21.424 -7.101 0.114 1.00 55.84 211 ARG A O 1
ATOM 1613 N N . THR A 1 212 ? -22.884 -5.967 1.374 1.00 50.78 212 THR A N 1
ATOM 1614 C CA . THR A 1 212 ? -23.389 -7.117 2.114 1.00 50.78 212 THR A CA 1
ATOM 1615 C C . THR A 1 212 ? -24.294 -7.891 1.154 1.00 50.78 212 THR A C 1
ATOM 1617 O O . THR A 1 212 ? -25.190 -7.271 0.574 1.00 50.78 212 THR A O 1
ATOM 1620 N N . PRO A 1 213 ? -24.095 -9.203 0.933 1.00 46.41 213 PRO A N 1
ATOM 1621 C CA . PRO A 1 213 ? -25.071 -9.979 0.184 1.00 46.41 213 PRO A CA 1
ATOM 1622 C C . PRO A 1 213 ? -26.413 -9.866 0.910 1.00 46.41 213 PRO A C 1
ATOM 1624 O O . PRO A 1 213 ? -26.492 -10.082 2.123 1.00 46.41 213 PRO A O 1
ATOM 1627 N N . LYS A 1 214 ? -27.451 -9.459 0.170 1.00 39.97 214 LYS A N 1
ATOM 1628 C CA . LYS A 1 214 ? -28.834 -9.444 0.652 1.00 39.97 214 LYS A CA 1
ATOM 1629 C C . LYS A 1 214 ? -29.094 -10.836 1.227 1.00 39.97 214 LYS A C 1
ATOM 1631 O O . LYS A 1 214 ? -28.906 -11.817 0.508 1.00 39.97 214 LYS A O 1
ATOM 1636 N N . LYS A 1 215 ? -29.455 -10.924 2.512 1.00 40.44 215 LYS A N 1
ATOM 1637 C CA . LYS A 1 215 ? -29.995 -12.169 3.065 1.00 40.44 215 LYS A CA 1
ATOM 1638 C C . LYS A 1 215 ? -31.200 -12.516 2.187 1.00 40.44 215 LYS A C 1
ATOM 1640 O O . LYS A 1 215 ? -32.176 -11.770 2.186 1.00 40.44 215 LYS A O 1
ATOM 1645 N N . THR A 1 216 ? -31.024 -13.530 1.352 1.00 40.19 216 THR A N 1
ATOM 1646 C CA . THR A 1 216 ? -32.096 -14.236 0.653 1.00 40.19 216 THR A CA 1
ATOM 1647 C C . THR A 1 216 ? -32.432 -15.446 1.496 1.00 40.19 216 THR A C 1
ATOM 1649 O O . THR A 1 216 ? -31.493 -15.966 2.149 1.00 40.19 216 THR A O 1
#

Secondary structure (DSSP, 8-state):
--HHHHHHHHHHHHHHHHHHHHHHH-HHHHHHHHHHHHHHHHHHHHTHHHHHHHHHHHHHHHHHHHTTTTTTS-TTHHHHHHH---SS-HHHHHHHHHHHHHHHHHHHHHHHHHHS-GGG---SHHHHHHHHHHHHHHHHHHHHHHHHHHHHTTT---------HHHHHHHHHHIIIIIHHHTTTT-TTTHHHHHHHHHHHHHHHHHHH--PPP--

pLDDT: mean 70.36, std 17.15, range [34.12, 92.94]

Foldseek 3Di:
DDLLVVLVVLLVVLLVVLLVLLLLLFQVLLVQLLCCLLVLLQVCLVCLVVVLVVVQQVVLVVQ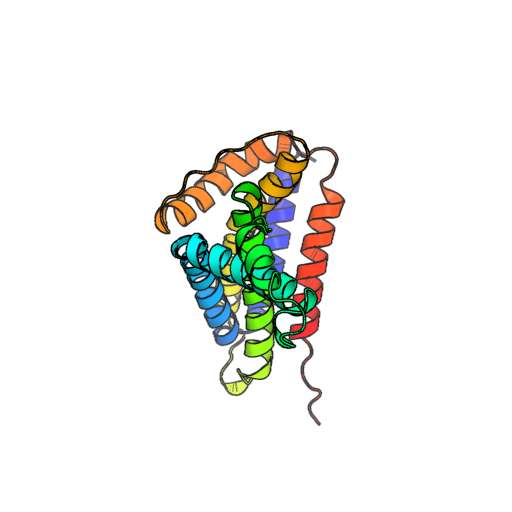LVVQCVVVPPDPCSVVSSVPDDRPQDPLNSVVVSVVVSVVSSLVSLVCSLVPVDPVVGHSDSNSSVSSSVVSLLCCLVVVVVVCSVVVVVVVDDDDDDDDDPVCSVVSSVVCVVPVSPPVSVVPPPPPPVVSCVVVVVVVVSSVVSSPDPPPD

Sequence (216 aa):
MSESLQIVAVLILYLVLFGWVGYRRGTVREMVVAIVSIGGYFVLQRYGNIVVTIFNLGFKFLAFARGGGLSGDNPDAILLIRDAEDVITEAGRDTLLFLLWVGLLLLTYFITGKVVKGAKNKSDGTAIALGLLNGIFYFSIFLPMLSSIFLNQLGVAAAVPADGATFVLRSALEVINEGLGSLWGELDTQQPLVIVLFLTLMLVAVANTLRTPKKT

Radius of gyration: 21.03 Å; chains: 1; bounding box: 52×49×58 Å